Protein AF-A0A7I7Q934-F1 (afdb_monomer_lite)

Radius of gyration: 33.11 Å; chains: 1; bounding box: 68×32×101 Å

pLDDT: mean 74.87, std 16.44, range [38.12, 96.44]

Sequence (285 aa):
MPCGIVAATLVAGDKTTSLVAIFVCLFCAFYFMTITHSLMTFWITTMLALLYGLMGQFSFGVFLLRIEETAIGAVIGVTVAILVLPTNTRTAIRRDTLAFLKALGALIEISTATMFGKDETVSPTEQARELDRDLQQFRITAKPLLAGVAGLAGRRSIRRGLRIFTACDRYGRSLARSSERYHDHFGSPQLADAFTAAAKQTRTNIDALAALVDGATGVSVNSKTDALDAAEALARHQDGDHGPHPDTRRFLTAVHALRQIERAIIDAATNLGAQDSPQVSRSTS

InterPro domains:
  IPR049453 Integral membrane bound transporter domain [PF13515] (3-80)

Organism: NCBI:txid470076

Structure (mmCIF, N/CA/C/O backbone):
data_AF-A0A7I7Q934-F1
#
_entry.id   AF-A0A7I7Q934-F1
#
loop_
_atom_site.group_PDB
_atom_site.id
_atom_site.type_symbol
_atom_site.label_atom_id
_atom_site.label_alt_id
_atom_site.label_comp_id
_atom_site.label_asym_id
_atom_site.label_entity_id
_atom_site.label_seq_id
_atom_site.pdbx_PDB_ins_code
_atom_site.Cartn_x
_atom_site.Cartn_y
_atom_site.Cartn_z
_atom_site.occupancy
_atom_site.B_iso_or_equiv
_atom_site.auth_seq_id
_atom_site.auth_comp_id
_atom_site.auth_asym_id
_atom_site.auth_atom_id
_atom_site.pdbx_PDB_model_num
ATOM 1 N N . MET A 1 1 ? -16.471 -2.592 38.426 1.00 49.25 1 MET A N 1
ATOM 2 C CA . MET A 1 1 ? -16.917 -2.793 39.819 1.00 49.25 1 MET A CA 1
ATOM 3 C C . MET A 1 1 ? -18.309 -3.466 39.868 1.00 49.25 1 MET A C 1
ATOM 5 O O . MET A 1 1 ? -19.255 -2.786 40.232 1.00 49.25 1 MET A O 1
ATOM 9 N N . PRO A 1 2 ? -18.487 -4.755 39.485 1.00 50.06 2 PRO A N 1
ATOM 10 C CA . PRO A 1 2 ? -19.778 -5.454 39.656 1.00 50.06 2 PRO A CA 1
ATOM 11 C C . PRO A 1 2 ? -19.729 -6.645 40.638 1.00 50.06 2 PRO A C 1
ATOM 13 O O . PRO A 1 2 ? -20.771 -7.128 41.068 1.00 50.06 2 PRO A O 1
ATOM 16 N N . CYS A 1 3 ? -18.542 -7.120 41.037 1.00 49.22 3 CYS A N 1
ATOM 17 C CA . CYS A 1 3 ? -18.413 -8.380 41.780 1.00 49.22 3 CYS A CA 1
ATOM 18 C C . CYS A 1 3 ? -18.954 -8.309 43.221 1.00 49.22 3 CYS A C 1
ATOM 20 O O . CYS A 1 3 ? -19.509 -9.286 43.710 1.00 49.22 3 CYS A O 1
ATOM 22 N N . GLY A 1 4 ? -18.857 -7.151 43.886 1.00 47.78 4 GLY A N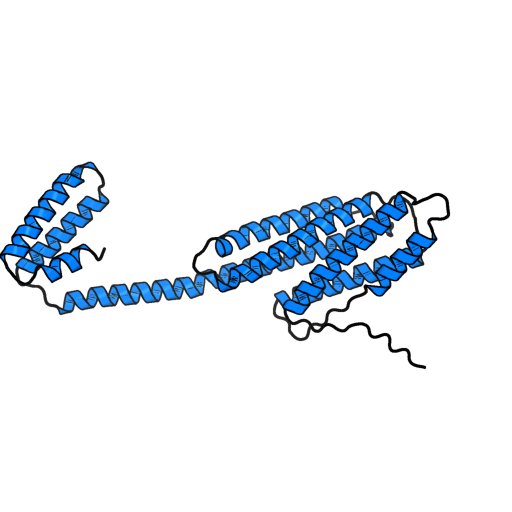 1
ATOM 23 C CA . GLY A 1 4 ? -19.353 -6.981 45.262 1.00 47.78 4 GLY A CA 1
ATOM 24 C C . GLY A 1 4 ? -20.882 -7.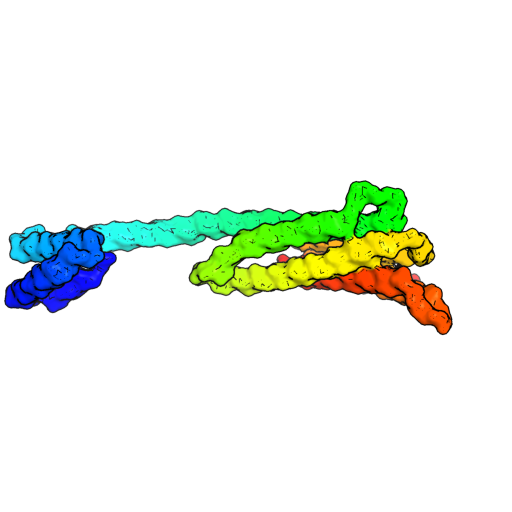007 45.383 1.00 47.78 4 GLY A C 1
ATOM 25 O O . GLY A 1 4 ? -21.418 -7.371 46.422 1.00 47.78 4 GLY A O 1
ATOM 26 N N . ILE A 1 5 ? -21.592 -6.677 44.303 1.00 49.94 5 ILE A N 1
ATOM 27 C CA . ILE A 1 5 ? -23.057 -6.571 44.277 1.00 49.94 5 ILE A CA 1
ATOM 28 C C . ILE A 1 5 ? -23.712 -7.939 44.025 1.00 49.94 5 ILE A C 1
ATOM 30 O O . ILE A 1 5 ? -24.753 -8.246 44.605 1.00 49.94 5 ILE A O 1
ATOM 34 N N . VAL A 1 6 ? -23.073 -8.802 43.228 1.00 54.22 6 VAL A N 1
ATOM 35 C CA . VAL A 1 6 ? -23.509 -10.199 43.039 1.00 54.22 6 VAL A CA 1
ATOM 36 C C . VAL A 1 6 ? -23.337 -10.999 44.335 1.00 54.22 6 VAL A C 1
ATOM 38 O O . VAL A 1 6 ? -24.217 -11.765 44.715 1.00 54.22 6 VAL A O 1
ATOM 41 N N . ALA A 1 7 ? -22.249 -10.754 45.073 1.00 50.56 7 ALA A N 1
ATOM 42 C CA . ALA A 1 7 ? -22.047 -11.353 46.391 1.00 50.56 7 ALA A CA 1
ATOM 43 C C . ALA A 1 7 ? -23.098 -10.882 47.416 1.00 50.56 7 ALA A C 1
ATOM 45 O O . ALA A 1 7 ? -23.588 -11.687 48.200 1.00 50.56 7 ALA A O 1
ATOM 46 N N . ALA A 1 8 ? -23.494 -9.604 47.382 1.00 45.31 8 ALA A N 1
ATOM 47 C CA . ALA A 1 8 ? -24.505 -9.054 48.286 1.00 45.31 8 ALA A CA 1
ATOM 48 C C . ALA A 1 8 ? -25.930 -9.561 47.990 1.00 45.31 8 ALA A C 1
ATOM 50 O O . ALA A 1 8 ? -26.712 -9.779 48.910 1.00 45.31 8 ALA A O 1
ATOM 51 N N . THR A 1 9 ? -26.267 -9.784 46.716 1.00 52.00 9 THR A N 1
ATOM 52 C CA . THR A 1 9 ? -27.607 -10.237 46.294 1.00 52.00 9 THR A CA 1
ATOM 53 C C . THR A 1 9 ? -27.854 -11.722 46.565 1.00 52.00 9 THR A C 1
ATOM 55 O O . THR A 1 9 ? -28.973 -12.086 46.911 1.00 52.00 9 THR A O 1
ATOM 58 N N . LEU A 1 10 ? -26.816 -12.566 46.521 1.00 49.66 10 LEU A N 1
ATOM 59 C CA . LEU A 1 10 ? -26.886 -13.972 46.958 1.00 49.66 10 LEU A CA 1
ATOM 60 C C . LEU A 1 10 ? -27.051 -14.133 48.481 1.00 49.66 10 LEU A C 1
ATOM 62 O O . LEU A 1 10 ? -27.458 -15.189 48.953 1.00 49.66 10 LEU A O 1
ATOM 66 N N . VAL A 1 11 ? -26.739 -13.085 49.245 1.00 49.56 11 VAL A N 1
ATOM 67 C CA . VAL A 1 11 ? -26.671 -13.075 50.716 1.00 49.56 11 VAL A CA 1
ATOM 68 C C . VAL A 1 11 ? -27.881 -12.372 51.359 1.00 49.56 11 VAL A C 1
ATOM 70 O O . VAL A 1 11 ? -28.114 -12.491 52.561 1.00 49.56 11 VAL A O 1
ATOM 73 N N . ALA A 1 12 ? -28.703 -11.682 50.564 1.00 48.03 12 ALA A N 1
ATOM 74 C CA . ALA A 1 12 ? -29.812 -10.835 51.014 1.00 48.03 12 ALA A CA 1
ATOM 75 C C . ALA A 1 12 ? -31.090 -11.592 51.448 1.00 48.03 12 ALA A C 1
ATOM 77 O O . ALA A 1 12 ? -32.162 -10.994 51.515 1.00 48.03 12 ALA A O 1
ATOM 78 N N . GLY A 1 13 ? -30.994 -12.896 51.728 1.00 46.31 13 GLY A N 1
ATOM 79 C CA . GLY A 1 13 ? -32.114 -13.718 52.202 1.00 46.31 13 GLY A CA 1
ATOM 80 C C . GLY A 1 13 ? -32.183 -13.886 53.723 1.00 46.31 13 GLY A C 1
ATOM 81 O O . GLY A 1 13 ? -33.268 -14.099 54.253 1.00 46.31 13 GLY A O 1
ATOM 82 N N . ASP A 1 14 ? -31.057 -13.761 54.437 1.00 49.16 14 ASP A N 1
ATOM 83 C CA . ASP A 1 14 ? -31.001 -14.004 55.882 1.00 49.16 14 ASP A CA 1
ATOM 84 C C . ASP A 1 14 ? -30.104 -12.973 56.596 1.00 49.16 14 ASP A C 1
ATOM 86 O O . ASP A 1 14 ? -28.987 -12.653 56.170 1.00 49.16 14 ASP A O 1
ATOM 90 N N . LYS A 1 15 ? -30.615 -12.406 57.695 1.00 51.66 15 LYS A N 1
ATOM 91 C CA . LYS A 1 15 ? -30.006 -11.300 58.467 1.00 51.66 15 LYS A CA 1
ATOM 92 C C . LYS A 1 15 ? -28.605 -11.658 58.974 1.00 51.66 15 LYS A C 1
ATOM 94 O O . LYS A 1 15 ? -27.737 -10.795 59.095 1.00 51.66 15 LYS A O 1
ATOM 99 N N . THR A 1 16 ? -28.392 -12.941 59.243 1.00 51.78 16 THR A N 1
ATOM 100 C CA . THR A 1 16 ? -27.124 -13.543 59.671 1.00 51.78 16 THR A CA 1
ATOM 101 C C . THR A 1 16 ? -26.059 -13.486 58.576 1.00 51.78 16 THR A C 1
ATOM 103 O O . THR A 1 16 ? -24.903 -13.170 58.854 1.00 51.78 16 THR A O 1
ATOM 106 N N . THR A 1 17 ? -26.434 -13.706 57.316 1.00 52.47 17 THR A N 1
ATOM 107 C CA . THR A 1 17 ? -25.489 -13.783 56.196 1.00 52.47 17 THR A CA 1
ATOM 108 C C . THR A 1 17 ? -24.934 -12.403 55.825 1.00 52.47 17 THR A C 1
ATOM 110 O O . THR A 1 17 ? -23.739 -12.264 55.560 1.00 52.47 17 THR A O 1
ATOM 113 N N . SER A 1 18 ? -25.756 -11.350 55.908 1.00 50.34 18 SER A N 1
ATOM 114 C CA . SER A 1 18 ? -25.294 -9.962 55.721 1.00 50.34 18 SER A CA 1
ATOM 115 C C . SER A 1 18 ? -24.319 -9.517 56.817 1.00 50.34 18 SER A C 1
ATOM 117 O O . SER A 1 18 ? -23.350 -8.811 56.543 1.00 50.34 18 SER A O 1
ATOM 119 N N . LEU A 1 19 ? -24.534 -9.969 58.055 1.00 53.97 19 LEU A N 1
ATOM 120 C CA . LEU A 1 19 ? -23.686 -9.634 59.200 1.00 53.97 19 LEU A CA 1
ATOM 121 C C . LEU A 1 19 ? -22.299 -10.295 59.095 1.00 53.97 19 LEU A C 1
ATOM 123 O O . LEU A 1 19 ? -21.281 -9.651 59.350 1.00 53.97 19 LEU A O 1
ATOM 127 N N . VAL A 1 20 ? -22.248 -11.543 58.620 1.00 57.12 20 VAL A N 1
ATOM 128 C CA . VAL A 1 20 ? -20.993 -12.252 58.310 1.00 57.12 20 VAL A CA 1
ATOM 129 C C . VAL A 1 20 ? -20.248 -11.582 57.150 1.00 57.12 20 VAL A C 1
ATOM 131 O O . VAL A 1 20 ? -19.040 -11.364 57.244 1.00 57.12 20 VAL A O 1
ATOM 134 N N . ALA A 1 21 ? -20.950 -11.180 56.085 1.00 54.22 21 ALA A N 1
ATOM 135 C CA . ALA A 1 21 ? -20.338 -10.492 54.947 1.00 54.22 21 ALA A CA 1
ATOM 136 C C . ALA A 1 21 ? -19.721 -9.136 55.334 1.00 54.22 21 ALA A C 1
ATOM 138 O O . ALA A 1 21 ? -18.652 -8.784 54.835 1.00 54.22 21 ALA A O 1
ATOM 139 N N . ILE A 1 22 ? -20.339 -8.398 56.263 1.00 55.59 22 ILE A N 1
ATOM 140 C CA . ILE A 1 22 ? -19.778 -7.153 56.813 1.00 55.59 22 ILE A CA 1
ATOM 141 C C . ILE A 1 22 ? -18.475 -7.418 57.572 1.00 55.59 22 ILE A C 1
ATOM 143 O O . ILE A 1 22 ? -17.504 -6.691 57.370 1.00 55.59 22 ILE A O 1
ATOM 147 N N . PHE A 1 23 ? -18.421 -8.466 58.396 1.00 57.53 23 PHE A N 1
ATOM 148 C CA . PHE A 1 23 ? -17.197 -8.847 59.107 1.00 57.53 23 PHE A CA 1
ATOM 149 C C . PHE A 1 23 ? -16.065 -9.238 58.148 1.00 57.53 23 PHE A C 1
ATOM 151 O O . PHE A 1 23 ? -14.924 -8.825 58.349 1.00 57.53 23 PHE A O 1
ATOM 158 N N . VAL A 1 24 ? -16.378 -9.962 57.070 1.00 57.41 24 VAL A N 1
ATOM 159 C CA . VAL A 1 24 ? -15.404 -10.318 56.024 1.00 57.41 24 VAL A CA 1
ATOM 160 C C . VAL A 1 24 ? -14.940 -9.077 55.249 1.00 57.41 24 VAL A C 1
ATOM 162 O O . VAL A 1 24 ? -13.743 -8.909 55.035 1.00 57.41 24 VAL A O 1
ATOM 165 N N . CYS A 1 25 ? -15.853 -8.164 54.893 1.00 51.81 25 CYS A N 1
ATOM 166 C CA . CYS A 1 25 ? -15.532 -6.864 54.287 1.00 51.81 25 CYS A CA 1
ATOM 167 C C . CYS A 1 25 ? -14.584 -6.041 55.165 1.00 51.81 25 CYS A C 1
ATOM 169 O O . CYS A 1 25 ? -13.593 -5.512 54.666 1.00 51.81 25 CYS A O 1
ATOM 171 N N . LEU A 1 26 ? -14.879 -5.934 56.465 1.00 61.34 26 LEU A N 1
ATOM 172 C CA . LEU A 1 26 ? -14.040 -5.223 57.430 1.00 61.34 26 LEU A CA 1
ATOM 173 C C . LEU A 1 26 ? -12.658 -5.873 57.526 1.00 61.34 26 LEU A C 1
ATOM 175 O O . LEU A 1 26 ? -11.651 -5.174 57.456 1.00 61.34 26 LEU A O 1
ATOM 179 N N . PHE A 1 27 ? -12.599 -7.203 57.597 1.00 57.03 27 PHE A N 1
ATOM 180 C CA . PHE A 1 27 ? -11.341 -7.943 57.619 1.00 57.03 27 PHE A CA 1
ATOM 181 C C . PHE A 1 27 ? -10.506 -7.695 56.353 1.00 57.03 27 PHE A C 1
ATOM 183 O O . PHE A 1 27 ? -9.322 -7.383 56.451 1.00 57.03 27 PHE A O 1
ATOM 190 N N . CYS A 1 28 ? -11.116 -7.738 55.165 1.00 50.88 28 CYS A N 1
ATOM 191 C CA . CYS A 1 28 ? -10.437 -7.428 53.906 1.00 50.88 28 CYS A CA 1
ATOM 192 C C . CYS A 1 28 ? -10.002 -5.955 53.815 1.00 50.88 28 CYS A C 1
ATOM 194 O O . CYS A 1 28 ? -8.891 -5.682 53.365 1.00 50.88 28 CYS A O 1
ATOM 196 N N . ALA A 1 29 ? -10.827 -5.005 54.263 1.00 50.88 29 ALA A N 1
ATOM 197 C CA . ALA A 1 29 ? -10.491 -3.581 54.264 1.00 50.88 29 ALA A CA 1
ATOM 198 C C . ALA A 1 29 ? -9.287 -3.274 55.172 1.00 50.88 29 ALA A C 1
ATOM 200 O O . ALA A 1 29 ? -8.390 -2.535 54.766 1.00 50.88 29 ALA A O 1
ATOM 201 N N . PHE A 1 30 ? -9.231 -3.888 56.360 1.00 54.69 30 PHE A N 1
ATOM 202 C CA . PHE A 1 30 ? -8.092 -3.771 57.275 1.00 54.69 30 PHE A CA 1
ATOM 203 C C . PHE A 1 30 ? -6.853 -4.535 56.780 1.00 54.69 30 PHE A C 1
ATOM 205 O O . PHE A 1 30 ? -5.738 -4.050 56.951 1.00 54.69 30 PHE A O 1
ATOM 212 N N . TYR A 1 31 ? -7.024 -5.676 56.105 1.00 55.94 31 TYR A N 1
ATOM 213 C CA . TYR A 1 31 ? -5.919 -6.450 55.522 1.00 55.94 31 TYR A CA 1
ATOM 214 C C . TYR A 1 31 ? -5.243 -5.733 54.338 1.00 55.94 31 TYR A C 1
ATOM 216 O O . TYR A 1 31 ? -4.023 -5.769 54.204 1.00 55.94 31 TYR A O 1
ATOM 224 N N . PHE A 1 32 ? -6.014 -5.035 53.494 1.00 49.81 32 PHE A N 1
ATOM 225 C CA . PHE A 1 32 ? -5.499 -4.303 52.326 1.00 49.81 32 PHE A CA 1
ATOM 226 C C . PHE A 1 32 ? -5.101 -2.842 52.610 1.00 49.81 32 PHE A C 1
ATOM 228 O O . PHE A 1 32 ? -4.668 -2.140 51.689 1.00 49.81 32 PHE A O 1
ATOM 235 N N . MET A 1 33 ? -5.194 -2.392 53.867 1.00 47.91 33 MET A N 1
ATOM 236 C CA . MET A 1 33 ? -4.892 -1.022 54.314 1.00 47.91 33 MET A CA 1
ATOM 237 C C . MET A 1 33 ? -3.456 -0.564 53.986 1.00 47.91 33 MET A C 1
ATOM 239 O O . MET A 1 33 ? -3.190 0.632 53.920 1.00 47.91 33 MET A O 1
ATOM 243 N N . THR A 1 34 ? -2.538 -1.494 53.721 1.00 45.81 34 THR A N 1
ATOM 244 C CA . THR A 1 34 ? -1.118 -1.226 53.445 1.00 45.81 34 THR A CA 1
ATOM 245 C C . THR A 1 34 ? -0.706 -1.329 51.971 1.00 45.81 34 THR A C 1
ATOM 247 O O . THR A 1 34 ? 0.417 -0.949 51.653 1.00 45.81 34 THR A O 1
ATOM 250 N N . ILE A 1 35 ? -1.564 -1.809 51.054 1.00 52.38 35 ILE A N 1
ATOM 251 C CA . ILE A 1 35 ? -1.120 -2.195 49.694 1.00 52.38 35 ILE A CA 1
ATOM 252 C C . ILE A 1 35 ? -1.577 -1.225 48.590 1.00 52.38 35 ILE A C 1
ATOM 254 O O . ILE A 1 35 ? -0.802 -0.956 47.671 1.00 52.38 35 ILE A O 1
ATOM 258 N N . THR A 1 36 ? -2.804 -0.675 48.609 1.00 56.28 36 THR A N 1
ATOM 259 C CA . THR A 1 36 ? -3.262 0.228 47.523 1.00 56.28 36 THR A CA 1
ATOM 260 C C . THR A 1 36 ? -4.474 1.095 47.899 1.00 56.28 36 THR A C 1
ATOM 262 O O . THR A 1 36 ? -5.563 0.587 48.165 1.00 56.28 36 THR A O 1
ATOM 265 N N . HIS A 1 37 ? -4.331 2.421 47.792 1.00 54.97 37 HIS A N 1
ATOM 266 C CA . HIS A 1 37 ? -5.373 3.415 48.106 1.00 54.97 37 HIS A CA 1
ATOM 267 C C . HIS A 1 37 ? -6.684 3.221 47.311 1.00 54.97 37 HIS A C 1
ATOM 269 O O . HIS A 1 37 ? -7.761 3.394 47.867 1.00 54.97 37 HIS A O 1
ATOM 275 N N . SER A 1 38 ? -6.627 2.801 46.037 1.00 53.50 38 SER A N 1
ATOM 276 C CA . SER A 1 38 ? -7.834 2.542 45.217 1.00 53.50 38 SER A CA 1
ATOM 277 C C . SER A 1 38 ? -8.690 1.375 45.726 1.00 53.50 38 SER A C 1
ATOM 279 O O . SER A 1 38 ? -9.911 1.387 45.571 1.00 53.50 38 SER A O 1
ATOM 281 N N . LEU A 1 39 ? -8.069 0.362 46.338 1.00 57.06 39 LEU A N 1
ATOM 282 C CA . LEU A 1 39 ? -8.790 -0.804 46.848 1.00 57.06 39 LEU A CA 1
ATOM 283 C C . LEU A 1 39 ? -9.460 -0.486 48.193 1.00 57.06 39 LEU A C 1
ATOM 285 O O . LEU A 1 39 ? -10.579 -0.927 48.445 1.00 57.06 39 LEU A O 1
ATOM 289 N N . MET A 1 40 ? -8.822 0.361 49.006 1.00 53.81 40 MET A N 1
ATOM 290 C CA . MET A 1 40 ? -9.392 0.910 50.239 1.00 53.81 40 MET A CA 1
ATOM 291 C C . MET A 1 40 ? -10.684 1.692 49.963 1.00 53.81 40 MET A C 1
ATOM 293 O O . MET A 1 40 ? -11.711 1.419 50.587 1.00 53.81 40 MET A O 1
ATOM 297 N N . THR A 1 41 ? -10.677 2.609 48.984 1.00 63.78 41 THR A N 1
ATOM 298 C CA . THR A 1 41 ? -11.877 3.386 48.627 1.00 63.78 41 THR A CA 1
ATOM 299 C C . THR A 1 41 ? -13.001 2.482 48.127 1.00 63.78 41 THR A C 1
ATOM 301 O O . THR A 1 41 ? -14.163 2.701 48.469 1.00 63.78 41 THR A O 1
ATOM 304 N N . PHE A 1 42 ? -12.679 1.428 47.371 1.00 63.50 42 PHE A N 1
ATOM 305 C CA . PHE A 1 42 ? -13.665 0.450 46.910 1.00 63.50 42 PHE A CA 1
ATOM 306 C C . PHE A 1 42 ? -14.342 -0.305 48.066 1.00 63.50 42 PHE A C 1
ATOM 308 O O . PHE A 1 42 ? -15.575 -0.392 48.096 1.00 63.50 42 PHE A O 1
ATOM 315 N N . TRP A 1 43 ? -13.569 -0.807 49.035 1.00 58.31 43 TRP A N 1
ATOM 316 C CA . TRP A 1 43 ? -14.115 -1.521 50.196 1.00 58.31 43 TRP A CA 1
ATOM 317 C C . TRP A 1 43 ? -14.938 -0.610 51.108 1.00 58.31 43 TRP A C 1
ATOM 319 O O . TRP A 1 43 ? -16.020 -1.012 51.527 1.00 58.31 43 TRP A O 1
ATOM 329 N N . ILE A 1 44 ? -14.501 0.633 51.340 1.00 64.12 44 ILE A N 1
ATOM 330 C CA . ILE A 1 44 ? -15.270 1.621 52.116 1.00 64.12 44 ILE A CA 1
ATOM 331 C C . ILE A 1 44 ? -16.599 1.942 51.423 1.00 64.12 44 ILE A C 1
ATOM 333 O O . ILE A 1 44 ? -17.645 1.938 52.066 1.00 64.12 44 ILE A O 1
ATOM 337 N N . THR A 1 45 ? -16.589 2.158 50.105 1.00 65.31 45 THR A N 1
ATOM 338 C CA . THR A 1 45 ? -17.815 2.463 49.343 1.00 65.31 45 THR A CA 1
ATOM 339 C C . THR A 1 45 ? -18.782 1.275 49.330 1.00 65.31 45 THR A C 1
ATOM 341 O O . THR A 1 45 ? -19.993 1.454 49.447 1.00 65.31 45 THR A O 1
ATOM 344 N N . THR A 1 46 ? -18.254 0.051 49.244 1.00 60.34 46 THR A N 1
ATOM 345 C CA . THR A 1 46 ? -19.042 -1.192 49.301 1.00 60.34 46 THR A CA 1
ATOM 346 C C . THR A 1 46 ? -19.625 -1.425 50.696 1.00 60.34 46 THR A C 1
ATOM 348 O O . THR A 1 46 ? -20.803 -1.748 50.821 1.00 60.34 46 THR A O 1
ATOM 351 N N . MET A 1 47 ? -18.839 -1.199 51.753 1.00 62.59 47 MET A N 1
ATOM 352 C CA . MET A 1 47 ? -19.306 -1.233 53.140 1.00 62.59 47 MET A CA 1
ATOM 353 C C . MET A 1 47 ? -20.421 -0.211 53.367 1.00 62.59 47 MET A C 1
ATOM 355 O O . MET A 1 47 ? -21.446 -0.556 53.947 1.00 62.59 47 MET A O 1
ATOM 359 N N . LEU A 1 48 ? -20.252 1.017 52.865 1.00 62.22 48 LEU A N 1
ATOM 360 C CA . LEU A 1 48 ? -21.260 2.069 52.962 1.00 62.22 48 LEU A CA 1
ATOM 361 C C . LEU A 1 48 ? -22.551 1.667 52.234 1.00 62.22 48 LEU A C 1
ATOM 363 O O . LEU A 1 48 ? -23.632 1.841 52.783 1.00 62.22 48 LEU A O 1
ATOM 367 N N . ALA A 1 49 ? -22.447 1.057 51.049 1.00 61.47 49 ALA A N 1
ATOM 368 C CA . ALA A 1 49 ? -23.597 0.531 50.314 1.00 61.47 49 ALA A CA 1
ATOM 369 C C . ALA A 1 49 ? -24.328 -0.598 51.072 1.00 61.47 49 ALA A C 1
ATOM 371 O O . ALA A 1 49 ? -25.557 -0.605 51.112 1.00 61.47 49 ALA A O 1
ATOM 372 N N . LEU A 1 50 ? -23.597 -1.519 51.714 1.00 57.22 50 LEU A N 1
ATOM 373 C CA . LEU A 1 50 ? -24.173 -2.606 52.523 1.00 57.22 50 LEU A CA 1
ATOM 374 C C . LEU A 1 50 ? -24.870 -2.085 53.790 1.00 57.22 50 LEU A C 1
ATOM 376 O O . LEU A 1 50 ? -25.978 -2.518 54.103 1.00 57.22 50 LEU A O 1
ATOM 380 N N . LEU A 1 51 ? -24.253 -1.127 54.489 1.00 61.91 51 LEU A N 1
ATOM 381 C CA . LEU A 1 51 ? -24.816 -0.463 55.675 1.00 61.91 51 LEU A CA 1
ATOM 382 C C . LEU A 1 51 ? -26.152 0.209 55.358 1.00 61.91 51 LEU A C 1
ATOM 384 O O . LEU A 1 51 ? -27.122 0.109 56.106 1.00 61.91 51 LEU A O 1
ATOM 388 N N . TYR A 1 52 ? -26.191 0.876 54.213 1.00 57.59 52 TYR A N 1
ATOM 389 C CA . TYR A 1 52 ? -27.326 1.667 53.772 1.00 57.59 52 TYR A CA 1
ATOM 390 C C . TYR A 1 52 ? -28.438 0.744 53.217 1.00 57.59 52 TYR A C 1
ATOM 392 O O . TYR A 1 52 ? -29.617 1.018 53.430 1.00 57.59 52 TYR A O 1
ATOM 400 N N . GLY A 1 53 ? -28.083 -0.419 52.646 1.00 58.12 53 GLY A N 1
ATOM 401 C CA . GLY A 1 53 ? -29.005 -1.528 52.349 1.00 58.12 53 GLY A CA 1
ATOM 402 C C . GLY A 1 53 ? -29.650 -2.161 53.592 1.00 58.12 53 GLY A C 1
ATOM 403 O O . GLY A 1 53 ? -30.854 -2.407 53.605 1.00 58.12 53 GLY A O 1
ATOM 404 N N . LEU A 1 54 ? -28.883 -2.357 54.669 1.00 54.50 54 LEU A N 1
ATOM 405 C CA . LEU A 1 54 ? -29.376 -2.882 55.955 1.00 54.50 54 LEU A CA 1
ATOM 406 C C . LEU A 1 54 ? -30.299 -1.915 56.707 1.00 54.50 54 LEU A C 1
ATOM 408 O O . LEU A 1 54 ? -31.138 -2.360 57.488 1.00 54.50 54 LEU A O 1
ATOM 412 N N . MET A 1 55 ? -30.176 -0.609 56.454 1.00 58.72 55 MET A N 1
ATOM 413 C CA . MET A 1 55 ? -31.022 0.433 57.047 1.00 58.72 55 MET A CA 1
ATOM 414 C C . MET A 1 55 ? -32.468 0.430 56.505 1.00 58.72 55 MET A C 1
ATOM 416 O O . MET A 1 55 ? -33.293 1.222 56.952 1.00 58.72 55 MET A O 1
ATOM 420 N N . GLY A 1 56 ? -32.793 -0.458 55.554 1.00 50.94 56 GLY A N 1
ATOM 421 C CA . GLY A 1 56 ? -34.160 -0.676 55.064 1.00 50.94 56 GLY A CA 1
ATOM 422 C C . GLY A 1 56 ? -34.699 0.412 54.128 1.00 50.94 56 GLY A C 1
ATOM 423 O O . GLY A 1 56 ? -35.889 0.420 53.836 1.00 50.94 56 GLY A O 1
ATOM 424 N N . GLN A 1 57 ? -33.844 1.319 53.646 1.00 53.12 57 GLN A N 1
ATOM 425 C CA . GLN A 1 57 ? -34.220 2.484 52.829 1.00 53.12 57 GLN A CA 1
ATOM 426 C C . GLN A 1 57 ? -33.751 2.393 51.362 1.00 53.12 57 GLN A C 1
ATOM 428 O O . GLN A 1 57 ? -33.463 3.418 50.749 1.00 53.12 57 GLN A O 1
ATOM 433 N N . PHE A 1 58 ? -33.681 1.198 50.754 1.00 48.88 58 PHE A N 1
ATOM 434 C CA . PHE A 1 58 ? -33.368 1.090 49.318 1.00 48.88 58 PHE A CA 1
ATOM 435 C C . PHE A 1 58 ? -34.445 0.425 48.477 1.00 48.88 58 PHE A C 1
ATOM 437 O O . PHE A 1 58 ? -34.564 -0.792 48.371 1.00 48.88 58 PHE A O 1
ATOM 444 N N . SER A 1 59 ? -35.169 1.314 47.802 1.00 52.75 59 SER A N 1
ATOM 445 C CA . SER A 1 59 ? -35.962 1.078 46.608 1.00 52.75 59 SER A CA 1
ATOM 446 C C . SER A 1 59 ? -35.127 0.393 45.518 1.00 52.75 59 SER A C 1
ATOM 448 O O . SER A 1 59 ? -34.144 0.951 45.023 1.00 52.75 59 SER A O 1
ATOM 450 N N . PHE A 1 60 ? -35.575 -0.793 45.096 1.00 50.03 60 PHE A N 1
ATOM 451 C CA . PHE A 1 60 ? -35.132 -1.505 43.887 1.00 50.03 60 PHE A CA 1
ATOM 452 C C . PHE A 1 60 ? -35.017 -0.586 42.647 1.00 50.03 60 PHE A C 1
ATOM 454 O O . PHE A 1 60 ? -34.208 -0.847 41.757 1.00 50.03 60 PHE A O 1
ATOM 461 N N . GLY A 1 61 ? -35.774 0.521 42.603 1.00 53.53 61 GLY A N 1
ATOM 462 C CA . GLY A 1 61 ? -35.766 1.487 41.502 1.00 53.53 61 GLY A CA 1
ATOM 463 C C . GLY A 1 61 ? -34.448 2.249 41.327 1.00 53.53 61 GLY A C 1
ATOM 464 O O . GLY A 1 61 ? -34.044 2.498 40.198 1.00 53.53 61 GLY A O 1
ATOM 465 N N . VAL A 1 62 ? -33.720 2.560 42.406 1.00 50.72 62 VAL A N 1
ATOM 466 C CA . VAL A 1 62 ? -32.438 3.300 42.311 1.00 50.72 62 VAL A CA 1
ATOM 467 C C . VAL A 1 62 ? -31.298 2.387 41.827 1.00 50.72 62 VAL A C 1
ATOM 469 O O . VAL A 1 62 ? -30.303 2.846 41.265 1.00 50.72 62 VAL A O 1
ATOM 472 N N . PHE A 1 63 ? -31.460 1.075 42.020 1.00 51.88 63 PHE A N 1
ATOM 473 C CA . PHE A 1 63 ? -30.508 0.037 41.628 1.00 51.88 63 PHE A CA 1
ATOM 474 C C . PHE A 1 63 ? -30.588 -0.281 40.130 1.00 51.88 63 PHE A C 1
ATOM 476 O O . PHE A 1 63 ? -29.554 -0.386 39.467 1.00 51.88 63 PHE A O 1
ATOM 483 N N . LEU A 1 64 ? -31.810 -0.373 39.588 1.00 59.75 64 LEU A N 1
ATOM 484 C CA . LEU A 1 64 ? -32.026 -0.527 38.148 1.00 59.75 64 LEU A CA 1
ATOM 485 C C . LEU A 1 64 ? -31.522 0.694 37.373 1.00 59.75 64 LEU A C 1
ATOM 487 O O . LEU A 1 64 ? -30.814 0.525 36.385 1.00 59.75 64 LEU A O 1
ATOM 491 N N . LEU A 1 65 ? -31.801 1.904 37.869 1.00 56.03 65 LEU A N 1
ATOM 492 C CA . LEU A 1 65 ? -31.421 3.159 37.212 1.00 56.03 65 LEU A CA 1
ATOM 493 C C . LEU A 1 65 ? -29.910 3.280 36.981 1.00 56.03 65 LEU A C 1
ATOM 495 O O . LEU A 1 65 ? -29.480 3.692 35.910 1.00 56.03 65 LEU A O 1
ATOM 499 N N . ARG A 1 66 ? -29.083 2.859 37.949 1.00 66.31 66 ARG A N 1
ATOM 500 C CA . ARG A 1 66 ? -27.618 2.877 37.788 1.00 66.31 66 ARG A CA 1
ATOM 501 C C . ARG A 1 66 ? -27.112 1.835 36.796 1.00 66.31 66 ARG A C 1
ATOM 503 O O . ARG A 1 66 ? -26.153 2.103 36.075 1.00 66.31 66 ARG A O 1
ATOM 510 N N . ILE A 1 67 ? -27.710 0.644 36.763 1.00 64.88 67 ILE A N 1
ATOM 511 C CA . ILE A 1 67 ? -27.337 -0.392 35.786 1.00 64.88 67 ILE A CA 1
ATOM 512 C C . ILE A 1 67 ? -27.727 0.065 34.381 1.00 64.88 67 ILE A C 1
ATOM 514 O O . ILE A 1 67 ? -26.929 -0.081 33.458 1.00 64.88 67 ILE A O 1
ATOM 518 N N . GLU A 1 68 ? -28.904 0.667 34.242 1.00 66.62 68 GLU A N 1
ATOM 519 C CA . GLU A 1 68 ? -29.399 1.228 32.989 1.00 66.62 68 GLU A CA 1
ATOM 520 C C . GLU A 1 68 ? -28.507 2.376 32.500 1.00 66.62 68 GLU A C 1
ATOM 522 O O . GLU A 1 68 ? -28.041 2.348 31.365 1.00 66.62 68 GLU A O 1
ATOM 527 N N . GLU A 1 69 ? -28.140 3.312 33.376 1.00 71.94 69 GLU A N 1
ATOM 528 C CA . GLU A 1 69 ? -27.235 4.418 33.051 1.00 71.94 69 GLU A CA 1
ATOM 529 C C . GLU A 1 69 ? -25.839 3.926 32.632 1.00 71.94 69 GLU A C 1
ATOM 531 O O . GLU A 1 69 ? -25.268 4.409 31.653 1.00 71.94 69 GLU A O 1
ATOM 536 N N . THR A 1 70 ? -25.300 2.906 33.310 1.00 70.56 70 THR A N 1
ATOM 537 C CA . THR A 1 70 ? -23.991 2.330 32.953 1.00 70.56 70 THR A CA 1
ATOM 538 C C . THR A 1 70 ? -24.065 1.530 31.654 1.00 70.56 70 THR A C 1
ATOM 540 O O . THR A 1 70 ? -23.127 1.562 30.859 1.00 70.56 70 THR A O 1
ATOM 543 N N . ALA A 1 71 ? -25.172 0.822 31.417 1.00 68.69 71 ALA A N 1
ATOM 544 C CA . ALA A 1 71 ? -25.405 0.093 30.178 1.00 68.69 71 ALA A CA 1
ATOM 545 C C . ALA A 1 71 ? -25.519 1.060 28.995 1.00 68.69 71 ALA A C 1
ATOM 547 O O . ALA A 1 71 ? -24.856 0.854 27.980 1.00 68.69 71 ALA A O 1
ATOM 548 N N . ILE A 1 72 ? -26.267 2.157 29.147 1.00 74.69 72 ILE A N 1
ATOM 549 C CA . ILE A 1 72 ? -26.374 3.218 28.140 1.00 74.69 72 ILE A CA 1
ATOM 550 C C . ILE A 1 72 ? -25.005 3.873 27.919 1.00 74.69 72 ILE A C 1
ATOM 552 O O . ILE A 1 72 ? -24.563 3.985 26.777 1.00 74.69 72 ILE A O 1
ATOM 556 N N . GLY A 1 73 ? -24.280 4.221 28.986 1.00 67.81 73 GLY A N 1
ATOM 557 C CA . GLY A 1 73 ? -22.929 4.780 28.897 1.00 67.81 73 GLY A CA 1
ATOM 558 C C . GLY A 1 73 ? -21.934 3.845 28.200 1.00 67.81 73 GLY A C 1
ATOM 559 O O . GLY A 1 73 ? -21.145 4.290 27.366 1.00 67.81 73 GLY A O 1
ATOM 560 N N . ALA A 1 74 ? -22.004 2.539 28.468 1.00 71.69 74 ALA A N 1
ATOM 561 C CA . ALA A 1 74 ? -21.186 1.532 27.799 1.00 71.69 74 ALA A CA 1
ATOM 562 C C . ALA A 1 74 ? -21.559 1.382 26.318 1.00 71.69 74 ALA A C 1
ATOM 564 O O . ALA A 1 74 ? -20.667 1.344 25.472 1.00 71.69 74 ALA A O 1
ATOM 565 N N . VAL A 1 75 ? -22.852 1.346 25.982 1.00 74.12 75 VAL A N 1
ATOM 566 C CA . VAL A 1 75 ? -23.329 1.264 24.591 1.00 74.12 75 VAL A CA 1
ATOM 567 C C . VAL A 1 75 ? -22.917 2.506 23.808 1.00 74.12 75 VAL A C 1
ATOM 569 O O . VAL A 1 75 ? -22.388 2.375 22.704 1.00 74.12 75 VAL A O 1
ATOM 572 N N . ILE A 1 76 ? -23.083 3.702 24.376 1.00 77.44 76 ILE A N 1
ATOM 573 C CA . ILE A 1 76 ? -22.647 4.958 23.754 1.00 77.44 76 ILE A CA 1
ATOM 574 C C . ILE A 1 76 ? -21.126 4.956 23.588 1.00 77.44 76 ILE A C 1
ATOM 576 O O . ILE A 1 76 ? -20.641 5.221 22.493 1.00 77.44 76 ILE A O 1
ATOM 580 N N . GLY A 1 77 ? -20.365 4.589 24.623 1.00 74.12 77 GLY A N 1
ATOM 581 C CA . GLY A 1 77 ? -18.903 4.518 24.561 1.00 74.12 77 GLY A CA 1
ATOM 582 C C . GLY A 1 77 ? -18.396 3.542 23.496 1.00 74.12 77 GLY A C 1
ATOM 583 O O . GLY A 1 77 ? -17.510 3.887 22.715 1.00 74.12 77 GLY A O 1
ATOM 584 N N . VAL A 1 78 ? -18.997 2.351 23.400 1.00 73.19 78 VAL A N 1
ATOM 585 C CA . VAL A 1 78 ? -18.691 1.360 22.356 1.00 73.19 78 VAL A CA 1
ATOM 586 C C . VAL A 1 78 ? -19.079 1.887 20.976 1.00 73.19 78 VAL A C 1
ATOM 588 O O . VAL A 1 78 ? -18.285 1.781 20.044 1.00 73.19 78 VAL A O 1
ATOM 591 N N . THR A 1 79 ? -20.250 2.509 20.838 1.00 75.94 79 THR A N 1
ATOM 592 C CA . THR A 1 79 ? -20.721 3.082 19.567 1.00 75.94 79 THR A CA 1
ATOM 593 C C . THR A 1 79 ? -19.787 4.190 19.086 1.00 75.94 79 THR A C 1
ATOM 595 O O . THR A 1 79 ? -19.342 4.174 17.941 1.00 75.94 79 THR A O 1
ATOM 598 N N . VAL A 1 80 ? -19.405 5.112 19.972 1.00 77.06 80 VAL A N 1
ATOM 599 C CA . VAL A 1 80 ? -18.454 6.190 19.673 1.00 77.06 80 VAL A CA 1
ATOM 600 C C . VAL A 1 80 ? -17.076 5.622 19.334 1.00 77.06 80 VAL A C 1
ATOM 602 O O . VAL A 1 80 ? -16.483 6.041 18.343 1.00 77.06 80 VAL A O 1
ATOM 605 N N . ALA A 1 81 ? -16.576 4.629 20.074 1.00 72.25 81 ALA A N 1
ATOM 606 C CA . ALA A 1 81 ? -15.302 3.980 19.761 1.00 72.25 81 ALA A CA 1
ATOM 607 C C . ALA A 1 81 ? -15.324 3.295 18.383 1.00 72.25 81 ALA A C 1
ATOM 609 O O . ALA A 1 81 ? -14.358 3.405 17.625 1.00 72.25 81 ALA A O 1
ATOM 610 N N . ILE A 1 82 ? -16.433 2.637 18.028 1.00 68.38 82 ILE A N 1
ATOM 611 C CA . ILE A 1 82 ? -16.625 1.996 16.721 1.00 68.38 82 ILE A CA 1
ATOM 612 C C . ILE A 1 82 ? -16.773 3.028 15.597 1.00 68.38 82 ILE A C 1
ATOM 614 O O . ILE A 1 82 ? -16.373 2.731 14.480 1.00 68.38 82 ILE A O 1
ATOM 618 N N . LEU A 1 83 ? -17.303 4.228 15.840 1.00 67.94 83 LEU A N 1
ATOM 619 C CA . LEU A 1 83 ? -17.483 5.238 14.787 1.00 67.94 83 LEU A CA 1
ATOM 620 C C . LEU A 1 83 ? -16.267 6.165 14.616 1.00 67.94 83 LEU A C 1
ATOM 622 O O . LEU A 1 83 ? -15.883 6.491 13.491 1.00 67.94 83 LEU A O 1
ATOM 626 N N . VAL A 1 84 ? -15.625 6.574 15.711 1.00 70.25 84 VAL A N 1
ATOM 627 C CA . VAL A 1 84 ? -14.557 7.591 15.704 1.00 70.25 84 VAL A CA 1
ATOM 628 C C . VAL A 1 84 ? -13.173 6.992 15.440 1.00 70.25 84 VAL A C 1
ATOM 630 O O . VAL A 1 84 ? -12.355 7.604 14.750 1.00 70.25 84 VAL A O 1
ATOM 633 N N . LEU A 1 85 ? -12.886 5.790 15.952 1.00 64.56 85 LEU A N 1
ATOM 634 C CA . LEU A 1 85 ? -11.581 5.153 15.755 1.00 64.56 85 LEU A CA 1
ATOM 635 C C . LEU A 1 85 ? -11.314 4.765 14.282 1.00 64.56 85 LEU A C 1
ATOM 637 O O . LEU A 1 85 ? -10.252 5.118 13.765 1.00 64.56 85 LEU A O 1
ATOM 641 N N . PRO A 1 86 ? -12.223 4.077 13.556 1.00 63.09 86 PRO A N 1
ATOM 642 C CA . PRO A 1 86 ? -11.898 3.585 12.217 1.00 63.09 86 PRO A CA 1
ATOM 643 C C . PRO A 1 86 ? -11.865 4.668 11.139 1.00 63.09 86 PRO A C 1
ATOM 645 O O . PRO A 1 86 ? -11.196 4.468 10.123 1.00 63.09 86 PRO A O 1
ATOM 648 N N . THR A 1 87 ? -12.553 5.797 11.322 1.00 63.44 87 THR A N 1
ATOM 649 C CA . THR A 1 87 ? -12.575 6.882 10.328 1.00 63.44 87 THR A CA 1
ATOM 650 C C . THR A 1 87 ? -11.196 7.515 10.173 1.00 63.44 87 THR A C 1
ATOM 652 O O . THR A 1 87 ? -10.714 7.656 9.050 1.00 63.44 87 THR A O 1
ATOM 655 N N . ASN A 1 88 ? -10.507 7.779 11.284 1.00 69.00 88 ASN A N 1
ATOM 656 C CA . ASN A 1 88 ? -9.159 8.349 11.263 1.00 69.00 88 ASN A CA 1
ATOM 657 C C . ASN A 1 88 ? -8.092 7.351 10.791 1.00 69.00 88 ASN A C 1
ATOM 659 O O . ASN A 1 88 ? -7.157 7.725 10.087 1.00 69.00 88 ASN A O 1
ATOM 663 N N . THR A 1 89 ? -8.221 6.062 11.125 1.00 73.88 89 THR A N 1
ATOM 664 C CA . THR A 1 89 ? -7.209 5.079 10.707 1.00 73.88 89 THR A CA 1
ATOM 665 C C . THR A 1 89 ? -7.312 4.722 9.222 1.00 73.88 89 THR A C 1
ATOM 667 O O . THR A 1 89 ? -6.289 4.561 8.557 1.00 73.88 89 THR A O 1
ATOM 670 N N . ARG A 1 90 ? -8.529 4.620 8.665 1.00 76.62 90 ARG A N 1
ATOM 671 C CA . ARG A 1 90 ? -8.714 4.322 7.232 1.00 76.62 90 ARG A CA 1
ATOM 672 C C . ARG A 1 90 ? -8.190 5.443 6.337 1.00 76.62 90 ARG A C 1
ATOM 674 O O . ARG A 1 90 ? -7.594 5.152 5.305 1.00 76.62 90 ARG A O 1
ATOM 681 N N . THR A 1 91 ? -8.386 6.703 6.721 1.00 82.56 91 THR A N 1
ATOM 682 C CA . THR A 1 91 ? -7.889 7.856 5.953 1.00 82.56 91 THR A CA 1
ATOM 683 C C . THR A 1 91 ? -6.367 7.964 6.009 1.00 82.56 91 THR A C 1
ATOM 685 O O . THR A 1 91 ? -5.754 8.217 4.975 1.00 82.56 91 THR A O 1
ATOM 688 N N . ALA A 1 92 ? -5.753 7.700 7.168 1.00 85.94 92 ALA A N 1
ATOM 689 C CA . ALA A 1 92 ? -4.297 7.658 7.307 1.00 85.94 92 ALA A CA 1
ATOM 690 C C . ALA A 1 92 ? -3.671 6.550 6.440 1.00 85.94 92 ALA A C 1
ATOM 692 O O . ALA A 1 92 ? -2.780 6.826 5.645 1.00 85.94 92 ALA A O 1
ATOM 693 N N . ILE A 1 93 ? -4.206 5.323 6.493 1.00 86.00 93 ILE A N 1
ATOM 694 C CA . ILE A 1 93 ? -3.735 4.214 5.642 1.00 86.00 93 ILE A CA 1
ATOM 695 C C . ILE A 1 93 ? -3.885 4.528 4.157 1.00 86.00 93 ILE A C 1
ATOM 697 O O . ILE A 1 93 ? -2.992 4.207 3.370 1.00 86.00 93 ILE A O 1
ATOM 701 N N . ARG A 1 94 ? -5.016 5.129 3.767 1.00 88.69 94 ARG A N 1
ATOM 702 C CA . ARG A 1 94 ? -5.251 5.519 2.376 1.00 88.69 94 ARG A CA 1
ATOM 703 C C . ARG A 1 94 ? -4.199 6.525 1.919 1.00 88.69 94 ARG A C 1
ATOM 705 O O . ARG A 1 94 ? -3.583 6.320 0.881 1.00 88.69 94 ARG A O 1
ATOM 712 N N . ARG A 1 95 ? -3.941 7.559 2.721 1.00 91.44 95 ARG A N 1
ATOM 713 C CA . ARG A 1 95 ? -2.923 8.576 2.432 1.00 91.44 95 ARG A CA 1
ATOM 714 C C . ARG A 1 95 ? -1.526 7.970 2.293 1.00 91.44 95 ARG A C 1
ATOM 716 O O . ARG A 1 95 ? -0.867 8.241 1.298 1.00 91.44 95 ARG A O 1
ATOM 723 N N . ASP A 1 96 ? -1.113 7.129 3.238 1.00 92.75 96 ASP A N 1
ATOM 724 C CA . ASP A 1 96 ? 0.213 6.496 3.218 1.00 92.75 96 ASP A CA 1
ATOM 725 C C . ASP A 1 96 ? 0.368 5.544 2.022 1.00 92.75 96 ASP A C 1
ATOM 727 O O . ASP A 1 96 ? 1.429 5.468 1.410 1.00 92.75 96 ASP A O 1
ATOM 731 N N . THR A 1 97 ? -0.713 4.854 1.637 1.00 92.69 97 THR A N 1
ATOM 732 C CA . THR A 1 97 ? -0.745 4.031 0.419 1.00 92.69 97 THR A CA 1
ATOM 733 C C . THR A 1 97 ? -0.533 4.881 -0.830 1.00 92.69 97 THR A C 1
ATOM 735 O O . THR A 1 97 ? 0.298 4.541 -1.667 1.00 92.69 97 THR A O 1
ATOM 738 N N . LEU A 1 98 ? -1.266 5.990 -0.961 1.00 94.50 98 LEU A N 1
ATOM 739 C CA . LEU A 1 98 ? -1.147 6.889 -2.109 1.00 94.50 98 LEU A CA 1
ATOM 740 C C . LEU A 1 98 ? 0.243 7.536 -2.183 1.00 94.50 98 LEU A C 1
ATOM 742 O O . LEU A 1 98 ? 0.795 7.648 -3.275 1.00 94.50 98 LEU A O 1
ATOM 746 N N . ALA A 1 99 ? 0.827 7.907 -1.039 1.00 94.94 99 ALA A N 1
ATOM 747 C CA . ALA A 1 99 ? 2.195 8.418 -0.961 1.00 94.94 99 ALA A CA 1
ATOM 748 C C . ALA A 1 99 ? 3.208 7.385 -1.477 1.00 94.94 99 ALA A C 1
ATOM 750 O O . ALA A 1 99 ? 3.951 7.678 -2.412 1.00 94.94 99 ALA A O 1
ATOM 751 N N . PHE A 1 100 ? 3.138 6.144 -0.980 1.00 95.56 100 PHE A N 1
ATOM 752 C CA . PHE A 1 100 ? 4.007 5.055 -1.430 1.00 95.56 100 PHE A CA 1
ATOM 753 C C . PHE A 1 100 ? 3.877 4.776 -2.937 1.00 95.56 100 PHE A C 1
ATOM 755 O O . PHE A 1 100 ? 4.882 4.624 -3.632 1.00 95.56 100 PHE A O 1
ATOM 762 N N . LEU A 1 101 ? 2.648 4.721 -3.466 1.00 95.56 101 LEU A N 1
ATOM 763 C CA . LEU A 1 101 ? 2.411 4.503 -4.898 1.00 95.56 101 LEU A CA 1
ATOM 764 C C . LEU A 1 101 ? 2.989 5.644 -5.745 1.00 95.56 101 LEU A C 1
ATOM 766 O O . LEU A 1 101 ? 3.634 5.387 -6.762 1.00 95.56 101 LEU A O 1
ATOM 770 N N . LYS A 1 102 ? 2.834 6.892 -5.296 1.00 95.62 102 LYS A N 1
ATOM 771 C CA . LYS A 1 102 ? 3.419 8.061 -5.959 1.00 95.62 102 LYS A CA 1
ATOM 772 C C . LYS A 1 102 ? 4.950 8.006 -5.959 1.00 95.62 102 LYS A C 1
ATOM 774 O O . LYS A 1 102 ? 5.557 8.200 -7.011 1.00 95.62 102 LYS A O 1
ATOM 779 N N . ALA A 1 103 ? 5.568 7.690 -4.820 1.00 95.00 103 ALA A N 1
ATOM 780 C CA . ALA A 1 103 ? 7.019 7.539 -4.709 1.00 95.00 103 ALA A CA 1
ATOM 781 C C . ALA A 1 103 ? 7.551 6.397 -5.592 1.00 95.00 103 ALA A C 1
ATOM 783 O O . ALA A 1 103 ? 8.613 6.525 -6.200 1.00 95.00 103 ALA A O 1
ATOM 784 N N . LEU A 1 104 ? 6.798 5.299 -5.722 1.00 96.44 104 LEU A N 1
ATOM 785 C CA . LEU A 1 104 ? 7.143 4.185 -6.607 1.00 96.44 104 LEU A CA 1
ATOM 786 C C . LEU A 1 104 ? 7.087 4.594 -8.086 1.00 96.44 104 LEU A C 1
ATOM 788 O O . LEU A 1 104 ? 7.991 4.257 -8.849 1.00 96.44 104 LEU A O 1
ATOM 792 N N . GLY A 1 105 ? 6.053 5.337 -8.488 1.00 94.94 105 GLY A N 1
ATOM 793 C CA . GLY A 1 105 ? 5.938 5.880 -9.842 1.00 94.94 105 GLY A CA 1
ATOM 794 C C . GLY A 1 105 ? 7.083 6.838 -10.188 1.00 94.94 105 GLY A C 1
ATOM 795 O O . GLY A 1 105 ? 7.674 6.715 -11.263 1.00 94.94 105 GLY A O 1
ATOM 796 N N . ALA A 1 106 ? 7.442 7.725 -9.254 1.00 94.12 106 ALA A N 1
ATOM 797 C CA . ALA A 1 106 ? 8.584 8.631 -9.385 1.00 94.12 106 ALA A CA 1
ATOM 798 C C . ALA A 1 106 ? 9.915 7.871 -9.483 1.00 94.12 106 ALA A C 1
ATOM 800 O O . ALA A 1 106 ? 10.755 8.197 -10.318 1.00 94.12 106 ALA A O 1
ATOM 801 N N . LEU A 1 107 ? 10.092 6.802 -8.699 1.00 94.88 107 LEU A N 1
ATOM 802 C CA . LEU A 1 107 ? 11.285 5.958 -8.773 1.00 94.88 107 LEU A CA 1
ATOM 803 C C . LEU A 1 107 ? 11.454 5.306 -10.147 1.00 94.88 107 LEU A C 1
ATOM 805 O O . LEU A 1 107 ? 12.566 5.277 -10.670 1.00 94.88 107 LEU A O 1
ATOM 809 N N . ILE A 1 108 ? 10.371 4.789 -10.734 1.00 93.81 108 ILE A N 1
ATOM 810 C CA . ILE A 1 108 ? 10.399 4.193 -12.078 1.00 93.81 108 ILE A CA 1
ATOM 811 C C . ILE A 1 108 ? 10.757 5.252 -13.124 1.00 93.81 108 ILE A C 1
ATOM 813 O O . ILE A 1 108 ? 11.574 4.985 -14.003 1.00 93.81 108 ILE A O 1
ATOM 817 N N . GLU A 1 109 ? 10.175 6.447 -13.023 1.00 92.62 109 GLU A N 1
ATOM 818 C CA . GLU A 1 109 ? 10.470 7.573 -13.913 1.00 92.62 109 GLU A CA 1
ATOM 819 C C . GLU A 1 109 ? 11.940 7.990 -13.845 1.00 92.62 109 GLU A C 1
ATOM 821 O O . GLU A 1 109 ? 12.615 7.984 -14.873 1.00 92.62 109 GLU A O 1
ATOM 826 N N . ILE A 1 110 ? 12.446 8.265 -12.640 1.00 91.50 110 ILE A N 1
ATOM 827 C CA . ILE A 1 110 ? 13.835 8.674 -12.412 1.00 91.50 110 ILE A CA 1
ATOM 828 C C . ILE A 1 110 ? 14.794 7.567 -12.857 1.00 91.50 110 ILE A C 1
ATOM 830 O O . ILE A 1 110 ? 15.724 7.840 -13.602 1.00 91.50 110 ILE A O 1
ATOM 834 N N . SER A 1 111 ? 14.535 6.301 -12.507 1.00 90.88 111 SER A N 1
ATOM 835 C CA . SER A 1 111 ? 15.397 5.181 -12.925 1.00 90.88 111 SER A CA 1
ATOM 836 C C . SER A 1 111 ? 15.438 5.019 -14.448 1.00 90.88 111 SER A C 1
ATOM 838 O O . SER A 1 111 ? 16.494 4.738 -15.007 1.00 90.88 111 SER A O 1
ATOM 840 N N . THR A 1 112 ? 14.305 5.216 -15.132 1.00 89.88 112 THR A N 1
ATOM 841 C CA . THR A 1 112 ? 14.238 5.158 -16.603 1.00 89.88 112 THR A CA 1
ATOM 842 C C . THR A 1 112 ? 14.991 6.333 -17.231 1.00 89.88 112 THR A C 1
ATOM 844 O O . THR A 1 112 ? 15.740 6.139 -18.187 1.00 89.88 112 THR A O 1
ATOM 847 N N . ALA A 1 113 ? 14.838 7.538 -16.672 1.00 88.44 113 ALA A N 1
ATOM 848 C CA . ALA A 1 113 ? 15.547 8.734 -17.115 1.00 88.44 113 ALA A CA 1
ATOM 849 C C . ALA A 1 113 ? 17.063 8.637 -16.883 1.00 88.44 113 ALA A C 1
ATOM 851 O O . ALA A 1 113 ? 17.820 9.046 -17.751 1.00 88.44 113 ALA A O 1
ATOM 852 N N . THR A 1 114 ? 17.519 8.039 -15.780 1.00 87.94 114 THR A N 1
ATOM 853 C CA . THR A 1 114 ? 18.951 7.793 -15.540 1.00 87.94 114 THR A CA 1
ATOM 854 C C . THR A 1 114 ? 19.529 6.756 -16.508 1.00 87.94 114 THR A C 1
ATOM 856 O O . THR A 1 114 ? 20.675 6.882 -16.911 1.00 87.94 114 THR A O 1
ATOM 859 N N . MET A 1 115 ? 18.755 5.743 -16.919 1.00 86.12 115 MET A N 1
ATOM 860 C CA . MET A 1 115 ? 19.242 4.719 -17.859 1.00 86.12 115 MET A CA 1
ATOM 861 C C . MET A 1 115 ? 19.324 5.195 -19.315 1.00 86.12 115 MET A C 1
ATOM 863 O O . MET A 1 115 ? 20.223 4.774 -20.036 1.00 86.12 115 MET A O 1
ATOM 867 N N . PHE A 1 116 ? 18.369 6.013 -19.774 1.00 84.69 116 PHE A N 1
ATOM 868 C CA . PHE A 1 116 ? 18.216 6.345 -21.203 1.00 84.69 116 PHE A CA 1
ATOM 869 C C . PHE A 1 116 ? 18.131 7.848 -21.506 1.00 84.69 116 PHE A C 1
ATOM 871 O O . PHE A 1 116 ? 18.110 8.247 -22.671 1.00 84.69 116 PHE A O 1
ATOM 878 N N . GLY A 1 117 ? 18.032 8.687 -20.478 1.00 71.62 117 GLY A N 1
ATOM 879 C CA . GLY A 1 117 ? 17.980 10.142 -20.581 1.00 71.62 117 GLY A CA 1
ATOM 880 C C . GLY A 1 117 ? 19.355 10.790 -20.413 1.00 71.62 117 GLY A C 1
ATOM 881 O O . GLY A 1 117 ? 20.346 10.137 -20.109 1.00 71.62 117 GLY A O 1
ATOM 882 N N . LYS A 1 118 ? 19.411 12.105 -20.644 1.00 60.56 118 LYS A N 1
ATOM 883 C CA . LYS A 1 118 ? 20.652 12.900 -20.604 1.00 60.56 118 LYS A CA 1
ATOM 884 C C . LYS A 1 118 ? 20.823 13.745 -19.334 1.00 60.56 118 LYS A C 1
ATOM 886 O O . LYS A 1 118 ? 21.832 14.429 -19.230 1.00 60.56 118 LYS A O 1
ATOM 891 N N . ASP A 1 119 ? 19.866 13.715 -18.403 1.00 55.91 119 ASP A N 1
ATOM 892 C CA . ASP A 1 119 ? 19.838 14.604 -17.231 1.00 55.91 119 ASP A CA 1
ATOM 893 C C . ASP A 1 119 ? 19.803 13.816 -15.911 1.00 55.91 119 ASP A C 1
ATOM 895 O O . ASP A 1 119 ? 18.786 13.231 -15.533 1.00 55.91 119 ASP A O 1
ATOM 899 N N . GLU A 1 120 ? 20.920 13.842 -15.183 1.00 59.53 120 GLU A N 1
ATOM 900 C CA . GLU A 1 120 ? 21.047 13.364 -13.803 1.00 59.53 120 GLU A CA 1
ATOM 901 C C . GLU A 1 120 ? 20.785 14.521 -12.828 1.00 59.53 120 GLU A C 1
ATOM 903 O O . GLU A 1 120 ? 21.707 15.111 -12.271 1.00 59.53 120 GLU A O 1
ATOM 908 N N . THR A 1 121 ? 19.520 14.890 -12.618 1.00 64.56 121 THR A N 1
ATOM 909 C CA . THR A 1 121 ? 19.182 15.885 -11.578 1.00 64.56 121 THR A CA 1
ATOM 910 C C . THR A 1 121 ? 18.814 15.246 -10.239 1.00 64.56 121 THR A C 1
ATOM 912 O O . THR A 1 121 ? 18.975 15.882 -9.201 1.00 64.56 121 THR A O 1
ATOM 915 N N . VAL A 1 122 ? 18.357 13.987 -10.236 1.00 77.31 122 VAL A N 1
ATOM 916 C CA . VAL A 1 122 ? 17.937 13.259 -9.026 1.00 77.31 122 VAL A CA 1
ATOM 917 C C . VAL A 1 122 ? 18.482 11.833 -9.058 1.00 77.31 122 VAL A C 1
ATOM 919 O O . VAL A 1 122 ? 18.277 11.110 -10.032 1.00 77.31 122 VAL A O 1
ATOM 922 N N . SER A 1 123 ? 19.154 11.408 -7.983 1.00 87.19 123 SER A N 1
ATOM 923 C CA . SER A 1 123 ? 19.690 10.046 -7.859 1.00 87.19 123 SER A CA 1
ATOM 924 C C . SER A 1 123 ? 18.553 9.025 -7.661 1.00 87.19 123 SER A C 1
ATOM 926 O O . SER A 1 123 ? 17.764 9.152 -6.715 1.00 87.19 123 SER A O 1
ATOM 928 N N . PRO A 1 124 ? 18.478 7.954 -8.478 1.00 86.88 124 PRO A N 1
ATOM 929 C CA . PRO A 1 124 ? 17.545 6.848 -8.264 1.00 86.88 124 PRO A CA 1
ATOM 930 C C . PRO A 1 124 ? 17.635 6.234 -6.859 1.00 86.88 124 PRO A C 1
ATOM 932 O O . PRO A 1 124 ? 16.616 5.854 -6.277 1.00 86.88 124 PRO A O 1
ATOM 935 N N . THR A 1 125 ? 18.834 6.139 -6.277 1.00 89.81 125 THR A N 1
ATOM 936 C CA . THR A 1 125 ? 19.023 5.621 -4.915 1.00 89.81 125 THR A CA 1
ATOM 937 C C . THR A 1 125 ? 18.439 6.556 -3.856 1.00 89.81 125 THR A C 1
ATOM 939 O O . THR A 1 125 ? 17.908 6.071 -2.851 1.00 89.81 125 THR A O 1
ATOM 942 N N . GLU A 1 126 ? 18.483 7.876 -4.050 1.00 90.88 126 GLU A N 1
ATOM 943 C CA . GLU A 1 126 ? 17.806 8.828 -3.160 1.00 90.88 126 GLU A CA 1
ATOM 944 C C . GLU A 1 126 ? 16.289 8.657 -3.204 1.00 90.88 126 GLU A C 1
ATOM 946 O O . GLU A 1 126 ? 15.663 8.524 -2.148 1.00 90.88 126 GLU A O 1
ATOM 951 N N . GLN A 1 127 ? 15.711 8.530 -4.401 1.00 92.44 127 GLN A N 1
ATOM 952 C CA . GLN A 1 127 ? 14.281 8.256 -4.550 1.00 92.44 127 GLN A CA 1
ATOM 953 C C . GLN A 1 127 ? 13.893 6.899 -3.937 1.00 92.44 127 GLN A C 1
ATOM 955 O O . GLN A 1 127 ? 12.843 6.760 -3.307 1.00 92.44 127 GLN A O 1
ATOM 960 N N . ALA A 1 128 ? 14.759 5.886 -4.041 1.00 92.19 128 ALA A N 1
ATOM 961 C CA . ALA A 1 128 ? 14.525 4.585 -3.416 1.00 92.19 128 ALA A CA 1
ATOM 962 C C . ALA A 1 128 ? 14.578 4.644 -1.876 1.00 92.19 128 ALA A C 1
ATOM 964 O O . ALA A 1 128 ? 13.932 3.840 -1.202 1.00 92.19 128 ALA A O 1
ATOM 965 N N . ARG A 1 129 ? 15.329 5.593 -1.296 1.00 92.69 129 ARG A N 1
ATOM 966 C CA . ARG A 1 129 ? 15.287 5.869 0.150 1.00 92.69 129 ARG A CA 1
ATOM 967 C C . ARG A 1 129 ? 13.983 6.546 0.552 1.00 92.69 129 ARG A C 1
ATOM 969 O O . ARG A 1 129 ? 13.476 6.239 1.625 1.00 92.69 129 ARG A O 1
ATOM 976 N N . GLU A 1 130 ? 13.449 7.447 -0.267 1.00 93.19 130 GLU A N 1
ATOM 977 C CA . GLU A 1 130 ? 12.131 8.045 -0.024 1.00 93.19 130 GLU A CA 1
ATOM 978 C C . GLU A 1 130 ? 11.025 6.981 -0.035 1.00 93.19 130 GLU A C 1
ATOM 980 O O . GLU A 1 130 ? 10.263 6.893 0.925 1.00 93.19 130 GLU A O 1
ATOM 985 N N . LEU A 1 131 ? 11.035 6.081 -1.023 1.00 93.56 131 LEU A N 1
ATOM 986 C CA . LEU A 1 131 ? 10.107 4.946 -1.089 1.00 93.56 131 LEU A CA 1
ATOM 987 C C . LEU A 1 131 ? 10.135 4.073 0.183 1.00 93.56 131 LEU A C 1
ATOM 989 O O . LEU A 1 131 ? 9.090 3.650 0.681 1.00 93.56 131 LEU A O 1
ATOM 993 N N . ASP A 1 132 ? 11.325 3.813 0.736 1.00 94.44 132 ASP A N 1
ATOM 994 C CA . ASP A 1 132 ? 11.459 3.073 1.996 1.00 94.44 132 ASP A CA 1
ATOM 995 C C . ASP A 1 132 ? 10.890 3.847 3.188 1.00 94.44 132 ASP A C 1
ATOM 997 O O . ASP A 1 132 ? 10.232 3.252 4.041 1.00 94.44 132 ASP A O 1
ATOM 1001 N N . ARG A 1 133 ? 11.101 5.170 3.254 1.00 94.25 133 ARG A N 1
ATOM 1002 C CA . ARG A 1 133 ? 10.509 6.007 4.312 1.00 94.25 133 ARG A CA 1
ATOM 1003 C C . ARG A 1 133 ? 8.986 5.911 4.284 1.00 94.25 133 ARG A C 1
ATOM 1005 O O . ARG A 1 133 ? 8.391 5.690 5.338 1.00 94.25 133 ARG A O 1
ATOM 1012 N N . ASP A 1 134 ? 8.377 5.970 3.103 1.00 93.56 134 ASP A N 1
ATOM 1013 C CA . ASP A 1 134 ? 6.926 5.823 2.944 1.00 93.56 134 ASP A CA 1
ATOM 1014 C C . ASP A 1 134 ? 6.441 4.429 3.367 1.00 93.56 134 ASP A C 1
ATOM 1016 O O . ASP A 1 134 ? 5.420 4.292 4.048 1.00 93.56 134 ASP A O 1
ATOM 1020 N N . LEU A 1 135 ? 7.208 3.375 3.062 1.00 93.25 135 LEU A N 1
ATOM 1021 C CA . LEU A 1 135 ? 6.913 2.021 3.537 1.00 93.25 135 LEU A CA 1
ATOM 1022 C C . LEU A 1 135 ? 6.997 1.903 5.068 1.00 93.25 135 LEU A C 1
ATOM 1024 O O . LEU A 1 135 ? 6.163 1.230 5.687 1.00 93.25 135 LEU A O 1
ATOM 1028 N N . GLN A 1 136 ? 7.992 2.529 5.703 1.00 92.50 136 GLN A N 1
ATOM 1029 C CA . GLN A 1 136 ? 8.095 2.556 7.165 1.00 92.50 136 GLN A CA 1
ATOM 1030 C C . GLN A 1 136 ? 6.938 3.338 7.789 1.00 92.50 136 GLN A C 1
ATOM 1032 O O . GLN A 1 136 ? 6.350 2.872 8.768 1.00 92.50 136 GLN A O 1
ATOM 1037 N N . GLN A 1 137 ? 6.558 4.469 7.195 1.00 90.94 137 GLN A N 1
ATOM 1038 C CA . GLN A 1 137 ? 5.422 5.261 7.650 1.00 90.94 137 GLN A CA 1
ATOM 1039 C C . GLN A 1 137 ? 4.123 4.449 7.581 1.00 90.94 137 GLN A C 1
ATOM 1041 O O . GLN A 1 137 ? 3.423 4.317 8.588 1.00 90.94 137 GLN A O 1
ATOM 1046 N N . PHE A 1 138 ? 3.873 3.769 6.458 1.00 90.12 138 PHE A N 1
ATOM 1047 C CA . PHE A 1 138 ? 2.741 2.853 6.316 1.00 90.12 138 PHE A CA 1
ATOM 1048 C C . PHE A 1 138 ? 2.750 1.740 7.379 1.00 90.12 138 PHE A C 1
ATOM 1050 O O . PHE A 1 138 ? 1.708 1.418 7.956 1.00 90.12 138 PHE A O 1
ATOM 1057 N N . ARG A 1 139 ? 3.917 1.151 7.692 1.00 89.56 139 ARG A N 1
ATOM 1058 C CA . ARG A 1 139 ? 4.055 0.133 8.757 1.00 89.56 139 ARG A CA 1
ATOM 1059 C C . ARG A 1 139 ? 3.670 0.674 10.129 1.00 89.56 139 ARG A C 1
ATOM 1061 O O . ARG A 1 139 ? 2.995 -0.033 10.882 1.00 89.56 139 ARG A O 1
ATOM 1068 N N . ILE A 1 140 ? 4.096 1.892 10.455 1.00 88.50 140 ILE A N 1
ATOM 1069 C CA . ILE A 1 140 ? 3.770 2.559 11.722 1.00 88.50 140 ILE A CA 1
ATOM 1070 C C . ILE A 1 140 ? 2.257 2.774 11.812 1.00 88.50 140 ILE A C 1
ATOM 1072 O O . ILE A 1 140 ? 1.643 2.348 12.793 1.00 88.50 140 ILE A O 1
ATOM 1076 N N . THR A 1 141 ? 1.645 3.324 10.763 1.00 86.12 141 THR A N 1
ATOM 1077 C CA . THR A 1 141 ? 0.196 3.566 10.687 1.00 86.12 141 THR A CA 1
ATOM 1078 C C . THR A 1 141 ? -0.619 2.270 10.727 1.00 86.12 141 THR A C 1
ATOM 1080 O O . THR A 1 141 ? -1.691 2.218 11.332 1.00 86.12 141 THR A O 1
ATOM 1083 N N . ALA A 1 142 ? -0.109 1.184 10.143 1.00 83.12 142 ALA A N 1
ATOM 1084 C CA . ALA A 1 142 ? -0.767 -0.122 10.127 1.00 83.12 142 ALA A CA 1
ATOM 1085 C C . ALA A 1 142 ? -0.642 -0.905 11.451 1.00 83.12 142 ALA A C 1
ATOM 1087 O O . ALA A 1 142 ? -1.440 -1.815 11.708 1.00 83.12 142 ALA A O 1
ATOM 1088 N N . LYS A 1 143 ? 0.335 -0.577 12.309 1.00 81.88 143 LYS A N 1
ATOM 1089 C CA . LYS A 1 143 ? 0.645 -1.325 13.543 1.00 81.88 143 LYS A CA 1
ATOM 1090 C C . LYS A 1 143 ? -0.550 -1.466 14.506 1.00 81.88 143 LYS A C 1
ATOM 1092 O O . LYS A 1 143 ? -0.794 -2.594 14.949 1.00 81.88 143 LYS A O 1
ATOM 1097 N N . PRO A 1 144 ? -1.349 -0.419 14.803 1.00 75.62 144 PRO A N 1
ATOM 1098 C CA . PRO A 1 144 ? -2.503 -0.537 15.701 1.00 75.62 144 PRO A CA 1
ATOM 1099 C C . PRO A 1 144 ? -3.578 -1.508 15.189 1.00 75.62 144 PRO A C 1
ATOM 1101 O O . PRO A 1 144 ? -4.182 -2.242 15.971 1.00 75.62 144 PRO A O 1
ATOM 1104 N N . LEU A 1 145 ? -3.771 -1.585 13.869 1.00 71.94 145 LEU A N 1
ATOM 1105 C CA . LEU A 1 145 ? -4.761 -2.473 13.243 1.00 71.94 145 LEU A CA 1
ATOM 1106 C C . LEU A 1 145 ? -4.335 -3.943 13.253 1.00 71.94 145 LEU A C 1
ATOM 1108 O O . LEU A 1 145 ? -5.173 -4.848 13.215 1.00 71.94 145 LEU A O 1
ATOM 1112 N N . LEU A 1 146 ? -3.029 -4.190 13.339 1.00 71.56 146 LEU A N 1
ATOM 1113 C CA . LEU A 1 146 ? -2.476 -5.527 13.512 1.00 71.56 146 LEU A CA 1
ATOM 1114 C C . LEU A 1 146 ? -2.523 -5.989 14.976 1.00 71.56 146 LEU A C 1
ATOM 1116 O O . LEU A 1 146 ? -2.666 -7.189 15.209 1.00 71.56 146 LEU A O 1
ATOM 1120 N N . ALA A 1 147 ? -2.440 -5.064 15.939 1.00 67.50 147 ALA A N 1
ATOM 1121 C CA . ALA A 1 147 ? -2.412 -5.361 17.373 1.00 67.50 147 ALA A CA 1
ATOM 1122 C C . ALA A 1 147 ? -3.809 -5.442 18.028 1.00 67.50 147 ALA A C 1
ATOM 1124 O O . ALA A 1 147 ? -4.004 -6.232 18.949 1.00 67.50 147 ALA A O 1
ATOM 1125 N N . GLY A 1 148 ? -4.799 -4.678 17.551 1.00 61.41 148 GLY A N 1
ATOM 1126 C CA . GLY A 1 148 ? -6.116 -4.563 18.196 1.00 61.41 148 GLY A CA 1
ATOM 1127 C C . GLY A 1 148 ? -7.086 -5.725 17.936 1.00 61.41 148 GLY A C 1
ATOM 1128 O O . GLY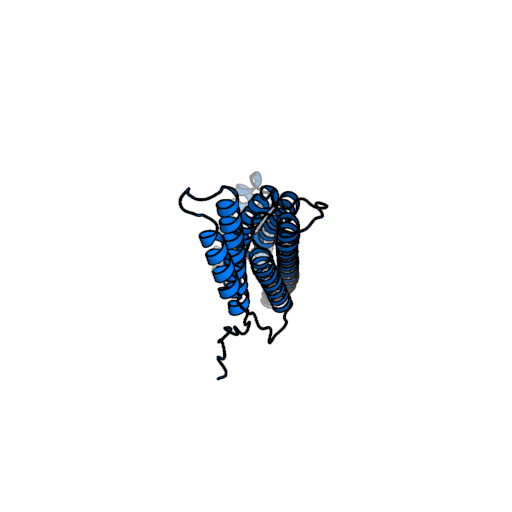 A 1 148 ? -7.122 -6.288 16.838 1.00 61.41 148 GLY A O 1
ATOM 1129 N N . VAL A 1 149 ? -7.909 -6.058 18.938 1.00 54.03 149 VAL A N 1
ATOM 1130 C CA . VAL A 1 149 ? -8.946 -7.118 18.906 1.00 54.03 149 VAL A CA 1
ATOM 1131 C C . VAL A 1 149 ? -10.098 -6.812 17.932 1.00 54.03 149 VAL A C 1
ATOM 1133 O O . VAL A 1 149 ? -10.706 -7.729 17.392 1.00 54.03 149 VAL A O 1
ATOM 1136 N N . ALA A 1 150 ? -10.339 -5.533 17.622 1.00 52.62 150 ALA A N 1
ATOM 1137 C CA . ALA A 1 150 ? -11.407 -5.078 16.725 1.00 52.62 150 ALA A CA 1
ATOM 1138 C C . ALA A 1 150 ? -11.122 -5.278 15.213 1.00 52.62 150 ALA A C 1
ATOM 1140 O O . ALA A 1 150 ? -11.960 -4.957 14.376 1.00 52.62 150 ALA A O 1
ATOM 1141 N N . GLY A 1 151 ? -9.938 -5.782 14.834 1.00 54.50 151 GLY A N 1
ATOM 1142 C CA . GLY A 1 151 ? -9.432 -5.738 13.452 1.00 54.50 151 GLY A CA 1
ATOM 1143 C C . GLY A 1 151 ? -9.416 -7.058 12.669 1.00 54.50 151 GLY A C 1
ATOM 1144 O O . GLY A 1 151 ? -8.757 -7.118 11.631 1.00 54.50 151 GLY A O 1
ATOM 1145 N N . LEU A 1 152 ? -10.078 -8.125 13.132 1.00 56.34 152 LEU A N 1
ATOM 1146 C CA . LEU A 1 152 ? -9.963 -9.478 12.548 1.00 56.34 152 LEU A CA 1
ATOM 1147 C C . LEU A 1 152 ? -10.210 -9.532 11.027 1.00 56.34 152 LEU A C 1
ATOM 1149 O O . LEU A 1 152 ? -9.439 -10.178 10.318 1.00 56.34 152 LEU A O 1
ATOM 1153 N N . ALA A 1 153 ? -11.196 -8.792 10.512 1.00 57.53 153 ALA A N 1
ATOM 1154 C CA . ALA A 1 153 ? -11.491 -8.747 9.076 1.00 57.53 153 ALA A CA 1
ATOM 1155 C C . ALA A 1 153 ? -10.459 -7.935 8.257 1.00 57.53 153 ALA A C 1
ATOM 1157 O O . ALA A 1 153 ? -10.118 -8.311 7.137 1.00 57.53 153 ALA A O 1
ATOM 1158 N N . GLY A 1 154 ? -9.906 -6.852 8.818 1.00 65.81 154 GLY A N 1
ATOM 1159 C CA . GLY A 1 154 ? -8.952 -5.965 8.129 1.00 65.81 154 GLY A CA 1
ATOM 1160 C C . GLY A 1 154 ? -7.496 -6.445 8.164 1.00 65.81 154 GLY A C 1
ATOM 1161 O O . GLY A 1 154 ? -6.677 -6.044 7.339 1.00 65.81 154 GLY A O 1
ATOM 1162 N N . ARG A 1 155 ? -7.142 -7.348 9.086 1.00 74.38 155 ARG A N 1
ATOM 1163 C CA . ARG A 1 155 ? -5.762 -7.848 9.228 1.00 74.38 155 ARG A CA 1
ATOM 1164 C C . ARG A 1 155 ? -5.235 -8.528 7.965 1.00 74.38 155 ARG A C 1
ATOM 1166 O O . ARG A 1 155 ? -4.052 -8.390 7.657 1.00 74.38 155 ARG A O 1
ATOM 1173 N N . ARG A 1 156 ? -6.078 -9.268 7.233 1.00 77.31 156 ARG A N 1
ATOM 1174 C CA . ARG A 1 156 ? -5.648 -9.997 6.027 1.00 77.31 156 ARG A CA 1
ATOM 1175 C C . ARG A 1 156 ? -5.293 -9.044 4.887 1.00 77.31 156 ARG A C 1
ATOM 1177 O O . ARG A 1 156 ? -4.251 -9.243 4.262 1.00 77.31 156 ARG A O 1
ATOM 1184 N N . SER A 1 157 ? -6.106 -8.013 4.650 1.00 78.81 157 SER A N 1
ATOM 1185 C CA . SER A 1 157 ? -5.846 -7.014 3.605 1.00 78.81 157 SER A CA 1
ATOM 1186 C C . SER A 1 157 ? -4.607 -6.179 3.928 1.00 78.81 157 SER A C 1
ATOM 1188 O O . SER A 1 157 ? -3.744 -6.035 3.069 1.00 78.81 157 SER A O 1
ATOM 1190 N N . ILE A 1 158 ? -4.432 -5.752 5.182 1.00 82.00 158 ILE A N 1
ATOM 1191 C CA . ILE A 1 158 ? -3.252 -4.983 5.621 1.00 82.00 158 ILE A CA 1
ATOM 1192 C C . ILE A 1 158 ? -1.965 -5.806 5.497 1.00 82.00 158 ILE A C 1
ATOM 1194 O O . ILE A 1 158 ? -0.981 -5.340 4.929 1.00 82.00 158 ILE A O 1
ATOM 1198 N N . ARG A 1 159 ? -1.960 -7.062 5.974 1.00 84.38 159 ARG A N 1
ATOM 1199 C CA . ARG A 1 159 ? -0.798 -7.961 5.819 1.00 84.38 159 ARG A CA 1
ATOM 1200 C C . ARG A 1 159 ? -0.485 -8.246 4.353 1.00 84.38 159 ARG A C 1
ATOM 1202 O O . ARG A 1 159 ? 0.671 -8.473 4.006 1.00 84.38 159 ARG A O 1
ATOM 1209 N N . ARG A 1 160 ? -1.505 -8.289 3.493 1.00 84.00 160 ARG A N 1
ATOM 1210 C CA . ARG A 1 160 ? -1.317 -8.442 2.050 1.00 84.00 160 ARG A CA 1
ATOM 1211 C C . ARG A 1 160 ? -0.695 -7.186 1.443 1.00 84.00 160 ARG A C 1
ATOM 1213 O O . ARG A 1 160 ? 0.347 -7.322 0.814 1.00 84.00 160 ARG A O 1
ATOM 1220 N N . GLY A 1 161 ? -1.258 -6.006 1.698 1.00 86.44 161 GLY A N 1
ATOM 1221 C CA . GLY A 1 161 ? -0.705 -4.728 1.237 1.00 86.44 161 GLY A CA 1
ATOM 1222 C C . GLY A 1 161 ? 0.747 -4.549 1.674 1.00 86.44 161 GLY A C 1
ATOM 1223 O O . GLY A 1 161 ? 1.607 -4.252 0.855 1.00 86.44 161 GLY A O 1
ATOM 1224 N N . LEU A 1 162 ? 1.062 -4.895 2.926 1.00 89.50 162 LEU A N 1
ATOM 1225 C CA . LEU A 1 162 ? 2.429 -4.829 3.434 1.00 89.50 162 LEU A CA 1
ATOM 1226 C C . LEU A 1 162 ? 3.401 -5.760 2.691 1.00 89.50 162 LEU A C 1
ATOM 1228 O O . LEU A 1 162 ? 4.548 -5.383 2.449 1.00 89.50 162 LEU A O 1
ATOM 1232 N N . ARG A 1 163 ? 2.959 -6.971 2.326 1.00 90.31 163 ARG A N 1
ATOM 1233 C CA . ARG A 1 163 ? 3.765 -7.902 1.518 1.00 90.31 163 ARG A CA 1
ATOM 1234 C C . ARG A 1 163 ? 4.003 -7.357 0.113 1.00 90.31 163 ARG A C 1
ATOM 1236 O O . ARG A 1 163 ? 5.140 -7.406 -0.345 1.00 90.31 163 ARG A O 1
ATOM 1243 N N . ILE A 1 164 ? 2.965 -6.813 -0.522 1.00 91.06 164 ILE A N 1
ATOM 1244 C CA . ILE A 1 164 ? 3.048 -6.209 -1.858 1.00 91.06 164 ILE A CA 1
ATOM 1245 C C . ILE A 1 164 ? 4.010 -5.017 -1.834 1.00 91.06 164 ILE A C 1
ATOM 1247 O O . ILE A 1 164 ? 4.966 -5.003 -2.599 1.00 91.06 164 ILE A O 1
ATOM 1251 N N . PHE A 1 165 ? 3.856 -4.078 -0.896 1.00 93.31 165 PHE A N 1
ATOM 1252 C CA . PHE A 1 165 ? 4.740 -2.909 -0.820 1.00 93.31 165 PHE A CA 1
ATOM 1253 C C . PHE A 1 165 ? 6.178 -3.285 -0.476 1.00 93.31 165 PHE A C 1
ATOM 1255 O O . PHE A 1 165 ? 7.103 -2.724 -1.045 1.00 93.31 165 PHE A O 1
ATOM 1262 N N . THR A 1 166 ? 6.389 -4.286 0.386 1.00 93.69 166 THR A N 1
ATOM 1263 C CA . THR A 1 166 ? 7.743 -4.787 0.677 1.00 93.69 166 THR A CA 1
ATOM 1264 C C . THR A 1 166 ? 8.389 -5.436 -0.556 1.00 93.69 166 THR A C 1
ATOM 1266 O O . THR A 1 166 ? 9.600 -5.328 -0.742 1.00 93.69 166 THR A O 1
ATOM 1269 N N . ALA A 1 167 ? 7.606 -6.104 -1.409 1.00 93.31 167 ALA A N 1
ATOM 1270 C CA . ALA A 1 167 ? 8.099 -6.617 -2.684 1.00 93.31 167 ALA A CA 1
ATOM 1271 C C . ALA A 1 167 ? 8.449 -5.463 -3.639 1.00 93.31 167 ALA A C 1
ATOM 1273 O O . ALA A 1 167 ? 9.573 -5.422 -4.137 1.00 93.31 167 ALA A O 1
ATOM 1274 N N . CYS A 1 168 ? 7.545 -4.494 -3.824 1.00 93.81 168 CYS A N 1
ATOM 1275 C CA . CYS A 1 168 ? 7.779 -3.320 -4.670 1.00 93.81 168 CYS A CA 1
ATOM 1276 C C . CYS A 1 168 ? 8.996 -2.502 -4.219 1.00 93.81 168 CYS A C 1
ATOM 1278 O O . CYS A 1 168 ? 9.795 -2.107 -5.053 1.00 93.81 168 CYS A O 1
ATOM 1280 N N . ASP A 1 169 ? 9.188 -2.308 -2.916 1.00 94.88 169 ASP A N 1
ATOM 1281 C CA . ASP A 1 169 ? 10.350 -1.624 -2.336 1.00 94.88 169 ASP A CA 1
ATOM 1282 C C . ASP A 1 169 ? 11.666 -2.376 -2.616 1.00 94.88 169 ASP A C 1
ATOM 1284 O O . ASP A 1 169 ? 12.674 -1.790 -3.020 1.00 94.88 169 ASP A O 1
ATOM 1288 N N . ARG A 1 170 ? 11.663 -3.709 -2.487 1.00 93.94 170 ARG A N 1
ATOM 1289 C CA . ARG A 1 170 ? 12.830 -4.537 -2.825 1.00 93.94 170 ARG A CA 1
ATOM 1290 C C . ARG A 1 170 ? 13.188 -4.436 -4.308 1.00 93.94 170 ARG A C 1
ATOM 1292 O O . ARG A 1 170 ? 14.359 -4.234 -4.634 1.00 93.94 170 ARG A O 1
ATOM 1299 N N . TYR A 1 171 ? 12.204 -4.594 -5.191 1.00 93.12 171 TYR A N 1
ATOM 1300 C CA . TYR A 1 171 ? 12.424 -4.515 -6.635 1.00 93.12 171 TYR A CA 1
ATOM 1301 C C . TYR A 1 171 ? 12.746 -3.083 -7.078 1.00 93.12 171 TYR A C 1
ATOM 1303 O O . TYR A 1 171 ? 13.633 -2.904 -7.903 1.00 93.12 171 TYR A O 1
ATOM 1311 N N . GLY A 1 172 ? 12.149 -2.066 -6.455 1.00 93.06 172 GLY A N 1
ATOM 1312 C CA . GLY A 1 172 ? 12.463 -0.656 -6.678 1.00 93.06 172 GLY A CA 1
ATOM 1313 C C . GLY A 1 172 ? 13.920 -0.333 -6.355 1.00 93.06 172 GLY A C 1
ATOM 1314 O O . GLY A 1 172 ? 14.618 0.252 -7.177 1.00 93.06 172 GLY A O 1
ATOM 1315 N N . ARG A 1 173 ? 14.447 -0.813 -5.219 1.00 93.38 173 ARG A N 1
ATOM 1316 C CA . ARG A 1 173 ? 15.887 -0.690 -4.922 1.00 93.38 173 ARG A CA 1
ATOM 1317 C C . ARG A 1 173 ? 16.768 -1.450 -5.911 1.00 93.38 173 ARG A C 1
ATOM 1319 O O . ARG A 1 173 ? 17.876 -1.002 -6.195 1.00 93.38 173 ARG A O 1
ATOM 1326 N N . SER A 1 174 ? 16.321 -2.609 -6.397 1.00 92.44 174 SER A N 1
ATOM 1327 C CA . SER A 1 174 ? 17.050 -3.350 -7.433 1.00 92.44 174 SER A CA 1
ATOM 1328 C C . SER A 1 174 ? 17.133 -2.537 -8.723 1.00 92.44 174 SER A C 1
ATOM 1330 O O . SER A 1 174 ? 18.221 -2.422 -9.279 1.00 92.44 174 SER A O 1
ATOM 1332 N N . LEU A 1 175 ? 16.014 -1.933 -9.136 1.00 91.19 175 LEU A N 1
ATOM 1333 C CA . LEU A 1 175 ? 15.905 -1.074 -10.311 1.00 91.19 175 LEU A CA 1
ATOM 1334 C C . LEU A 1 175 ? 16.807 0.165 -10.189 1.00 91.19 175 LEU A C 1
ATOM 1336 O O . LEU A 1 175 ? 17.631 0.396 -11.069 1.00 91.19 175 LEU A O 1
ATOM 1340 N N . ALA A 1 176 ? 16.734 0.875 -9.060 1.00 92.06 176 ALA A N 1
ATOM 1341 C CA . ALA A 1 176 ? 17.545 2.061 -8.774 1.00 92.06 176 ALA A CA 1
ATOM 1342 C C . ALA A 1 176 ? 19.056 1.785 -8.838 1.00 92.06 176 ALA A C 1
ATOM 1344 O O . ALA A 1 176 ? 19.838 2.543 -9.406 1.00 92.06 176 ALA A O 1
ATOM 1345 N N . ARG A 1 177 ? 19.486 0.652 -8.269 1.00 91.00 177 ARG A N 1
ATOM 1346 C CA . ARG A 1 177 ? 20.898 0.246 -8.296 1.00 91.00 177 ARG A CA 1
ATOM 1347 C C . ARG A 1 177 ? 21.358 -0.161 -9.689 1.00 91.00 177 ARG A C 1
ATOM 1349 O O . ARG A 1 177 ? 22.527 0.041 -10.011 1.00 91.00 177 ARG A O 1
ATOM 1356 N N . SER A 1 178 ? 20.491 -0.799 -10.478 1.00 88.00 178 SER A N 1
ATOM 1357 C CA . SER A 1 178 ? 20.817 -1.138 -11.865 1.00 88.00 178 SER A CA 1
ATOM 1358 C C . SER A 1 178 ? 20.869 0.098 -12.755 1.00 88.00 178 SER A C 1
ATOM 1360 O O . SER A 1 178 ? 21.732 0.133 -13.625 1.00 88.00 178 SER A O 1
ATOM 1362 N N . SER A 1 179 ? 20.021 1.105 -12.509 1.00 86.94 179 SER A N 1
ATOM 1363 C CA . SER A 1 179 ? 19.983 2.333 -13.305 1.00 86.94 179 SER A CA 1
ATOM 1364 C C . SER A 1 179 ? 21.187 3.233 -13.062 1.00 86.94 179 SER A C 1
ATOM 1366 O O . SER A 1 179 ? 21.798 3.670 -14.020 1.00 86.94 179 SER A O 1
ATOM 1368 N N . GLU A 1 180 ? 21.603 3.449 -11.810 1.00 85.19 180 GLU A N 1
ATOM 1369 C CA . GLU A 1 180 ? 22.790 4.281 -11.511 1.00 85.19 180 GLU A CA 1
ATOM 1370 C C . GLU A 1 180 ? 24.092 3.699 -12.063 1.00 85.19 180 GLU A C 1
ATOM 1372 O O . GLU A 1 180 ? 25.041 4.411 -12.369 1.00 85.19 180 GLU A O 1
ATOM 1377 N N . ARG A 1 181 ? 24.160 2.370 -12.155 1.00 79.00 181 ARG A N 1
ATOM 1378 C CA . ARG A 1 181 ? 25.334 1.670 -12.686 1.00 79.00 181 ARG A CA 1
ATOM 1379 C C . ARG A 1 181 ? 25.290 1.534 -14.202 1.00 79.00 181 ARG A C 1
ATOM 1381 O O . ARG A 1 181 ? 26.229 0.983 -14.767 1.00 79.00 181 ARG A O 1
ATOM 1388 N N . TYR A 1 182 ? 24.211 1.976 -14.836 1.00 73.12 182 TYR A N 1
ATOM 1389 C CA . TYR A 1 182 ? 24.086 2.026 -16.279 1.00 73.12 182 TYR A CA 1
ATOM 1390 C C . TYR A 1 182 ? 24.827 3.273 -16.756 1.00 73.12 182 TYR A C 1
ATOM 1392 O O . TYR A 1 182 ? 24.357 4.382 -16.541 1.00 73.12 182 TYR A O 1
ATOM 1400 N N . HIS A 1 183 ? 26.040 3.106 -17.280 1.00 60.34 183 HIS A N 1
ATOM 1401 C CA . HIS A 1 183 ? 26.942 4.236 -17.544 1.00 60.34 183 HIS A CA 1
ATOM 1402 C C . HIS A 1 183 ? 27.327 4.400 -19.014 1.00 60.34 183 HIS A C 1
ATOM 1404 O O . HIS A 1 183 ? 28.080 5.303 -19.350 1.00 60.34 183 HIS A O 1
ATOM 1410 N N . ASP A 1 184 ? 26.768 3.584 -19.901 1.00 58.44 184 ASP A N 1
ATOM 1411 C CA . ASP A 1 184 ? 26.979 3.707 -21.336 1.00 58.44 184 ASP A CA 1
ATOM 1412 C C . ASP A 1 184 ? 25.650 3.555 -22.064 1.00 58.44 184 ASP A C 1
ATOM 1414 O O . ASP A 1 184 ? 24.728 2.921 -21.547 1.00 58.44 184 ASP A O 1
ATOM 1418 N N . HIS A 1 185 ? 25.562 4.119 -23.275 1.00 59.34 185 HIS A N 1
ATOM 1419 C CA . HIS A 1 185 ? 24.461 3.924 -24.228 1.00 59.34 185 HIS A CA 1
ATOM 1420 C C . HIS A 1 185 ? 24.448 2.467 -24.731 1.00 59.34 185 HIS A C 1
ATOM 1422 O O . HIS A 1 185 ? 24.532 2.182 -25.924 1.00 59.34 185 HIS A O 1
ATOM 1428 N N . PHE A 1 186 ? 24.418 1.525 -23.796 1.00 57.81 186 PHE A N 1
ATOM 1429 C CA . PHE A 1 186 ? 24.246 0.120 -24.038 1.00 57.81 186 PHE A CA 1
ATOM 1430 C C . PHE A 1 186 ? 22.826 -0.057 -24.584 1.00 57.81 186 PHE A C 1
ATOM 1432 O O . PHE A 1 186 ? 21.864 0.511 -24.064 1.00 57.81 186 PHE A O 1
ATOM 1439 N N . GLY A 1 187 ? 22.687 -0.806 -25.669 1.00 63.00 187 GLY A N 1
ATOM 1440 C CA . GLY A 1 187 ? 21.387 -1.094 -26.265 1.00 63.00 187 GLY A CA 1
ATOM 1441 C C . GLY A 1 187 ? 21.052 -0.275 -27.511 1.00 63.00 187 GLY A C 1
ATOM 1442 O O . GLY A 1 187 ? 21.436 0.878 -27.692 1.00 63.00 187 GLY A O 1
ATOM 1443 N N . SER A 1 188 ? 20.314 -0.923 -28.409 1.00 73.06 188 SER A N 1
ATOM 1444 C CA . SER A 1 188 ? 19.714 -0.265 -29.565 1.00 73.06 188 SER A CA 1
ATOM 1445 C C . SER A 1 188 ? 18.598 0.692 -29.109 1.00 73.06 188 SER A C 1
ATOM 1447 O O . SER A 1 188 ? 17.971 0.446 -28.074 1.00 73.06 188 SER A O 1
ATOM 1449 N N . PRO A 1 189 ? 18.271 1.746 -29.881 1.00 80.44 189 PRO A N 1
ATOM 1450 C CA . PRO A 1 189 ? 17.146 2.635 -29.563 1.00 80.44 189 PRO A CA 1
ATOM 1451 C C . PRO A 1 189 ? 15.826 1.869 -29.365 1.00 80.44 189 PRO A C 1
ATOM 1453 O O . PRO A 1 189 ? 15.038 2.213 -28.496 1.00 80.44 189 PRO A O 1
ATOM 1456 N N . GLN A 1 190 ? 15.640 0.748 -30.071 1.00 82.50 190 GLN A N 1
ATOM 1457 C CA . GLN A 1 190 ? 14.472 -0.127 -29.916 1.00 82.50 190 GLN A CA 1
ATOM 1458 C C . GLN A 1 190 ? 14.342 -0.738 -28.508 1.00 82.50 190 GLN A C 1
ATOM 1460 O O . GLN A 1 190 ? 13.232 -0.890 -28.003 1.00 82.50 190 GLN A O 1
ATOM 1465 N N . LEU A 1 191 ? 15.459 -1.090 -27.862 1.00 81.44 191 LEU A N 1
ATOM 1466 C CA . LEU A 1 191 ? 15.470 -1.647 -26.506 1.00 81.44 191 LEU A CA 1
ATOM 1467 C C . LEU A 1 191 ? 15.124 -0.572 -25.466 1.00 81.44 191 LEU A C 1
ATOM 1469 O O . LEU A 1 191 ? 14.324 -0.826 -24.562 1.00 81.44 191 LEU A O 1
ATOM 1473 N N . ALA A 1 192 ? 15.673 0.634 -25.635 1.00 84.44 192 ALA A N 1
ATOM 1474 C CA . ALA A 1 192 ? 15.343 1.791 -24.807 1.00 84.44 192 ALA A CA 1
ATOM 1475 C C . ALA A 1 192 ? 13.858 2.176 -24.939 1.00 84.44 192 ALA A C 1
ATOM 1477 O O . ALA A 1 192 ? 13.183 2.399 -23.930 1.00 84.44 192 ALA A O 1
ATOM 1478 N N . ASP A 1 193 ? 13.322 2.172 -26.163 1.00 86.25 193 ASP A N 1
ATOM 1479 C CA . ASP A 1 193 ? 11.911 2.457 -26.442 1.00 86.25 193 ASP A CA 1
ATOM 1480 C C . ASP A 1 193 ? 10.985 1.409 -25.812 1.00 86.25 193 ASP A C 1
ATOM 1482 O O . ASP A 1 193 ? 9.994 1.762 -25.166 1.00 86.25 193 ASP A O 1
ATOM 1486 N N . ALA A 1 194 ? 11.320 0.119 -25.936 1.00 86.81 194 ALA A N 1
ATOM 1487 C CA . ALA A 1 194 ? 10.541 -0.970 -25.349 1.00 86.81 194 ALA A CA 1
ATOM 1488 C C . ALA A 1 194 ? 10.506 -0.889 -23.814 1.00 86.81 194 ALA A C 1
ATOM 1490 O O . ALA A 1 194 ? 9.430 -0.974 -23.212 1.00 86.81 194 ALA A O 1
ATOM 1491 N N . PHE A 1 195 ? 11.659 -0.653 -23.176 1.00 88.94 195 PHE A N 1
ATOM 1492 C CA . PHE A 1 195 ? 11.733 -0.473 -21.726 1.00 88.94 195 PHE A CA 1
ATOM 1493 C C . PHE A 1 195 ? 10.958 0.769 -21.271 1.00 88.94 195 PHE A C 1
ATOM 1495 O O . PHE A 1 195 ? 10.153 0.688 -20.344 1.00 88.94 195 PHE A O 1
ATOM 1502 N N . THR A 1 196 ? 11.140 1.905 -21.947 1.00 89.69 196 THR A N 1
ATOM 1503 C CA . THR A 1 196 ? 10.454 3.164 -21.619 1.00 89.69 196 THR A CA 1
ATOM 1504 C C . THR A 1 196 ? 8.938 3.031 -21.778 1.00 89.69 196 THR A C 1
ATOM 1506 O O . THR A 1 196 ? 8.171 3.501 -20.933 1.00 89.69 196 THR A O 1
ATOM 1509 N N . ALA A 1 197 ? 8.477 2.332 -22.818 1.00 89.38 197 ALA A N 1
ATOM 1510 C CA . ALA A 1 197 ? 7.061 2.053 -23.035 1.00 89.38 197 ALA A CA 1
ATOM 1511 C C . ALA A 1 197 ? 6.463 1.148 -21.946 1.00 89.38 197 ALA A C 1
ATOM 1513 O O . ALA A 1 197 ? 5.311 1.362 -21.552 1.00 89.38 197 ALA A O 1
ATOM 1514 N N . ALA A 1 198 ? 7.221 0.161 -21.458 1.00 91.12 198 ALA A N 1
ATOM 1515 C CA . ALA A 1 198 ? 6.817 -0.686 -20.338 1.00 91.12 198 ALA A CA 1
ATOM 1516 C C . ALA A 1 198 ? 6.814 0.092 -19.012 1.00 91.12 198 ALA A C 1
ATOM 1518 O O . ALA A 1 198 ? 5.834 0.039 -18.275 1.00 91.12 198 ALA A O 1
ATOM 1519 N N . ALA A 1 199 ? 7.845 0.896 -18.740 1.00 92.12 199 ALA A N 1
ATOM 1520 C CA . ALA A 1 199 ? 7.932 1.747 -17.553 1.00 92.12 199 ALA A CA 1
ATOM 1521 C C . ALA A 1 199 ? 6.767 2.748 -17.479 1.00 92.12 199 ALA A C 1
ATOM 1523 O O . ALA A 1 199 ? 6.131 2.893 -16.431 1.00 92.12 199 ALA A O 1
ATOM 1524 N N . LYS A 1 200 ? 6.425 3.381 -18.610 1.00 92.25 200 LYS A N 1
ATOM 1525 C CA . LYS A 1 200 ? 5.256 4.263 -18.730 1.00 92.25 200 LYS A CA 1
ATOM 1526 C C . LYS A 1 200 ? 3.952 3.519 -18.439 1.00 92.25 200 LYS A C 1
ATOM 1528 O O . LYS A 1 200 ? 3.122 4.036 -17.699 1.00 92.25 200 LYS A O 1
ATOM 1533 N N . GLN A 1 201 ? 3.786 2.304 -18.967 1.00 92.56 201 GLN A N 1
ATOM 1534 C CA . GLN A 1 201 ? 2.597 1.495 -18.689 1.00 92.56 201 GLN A CA 1
ATOM 1535 C C . GLN A 1 201 ? 2.498 1.101 -17.212 1.00 92.56 201 GLN A C 1
ATOM 1537 O O . GLN A 1 201 ? 1.425 1.221 -16.623 1.00 92.56 201 GLN A O 1
ATOM 1542 N N . THR A 1 202 ? 3.603 0.686 -16.589 1.00 93.56 202 THR A N 1
ATOM 1543 C CA . THR A 1 202 ? 3.635 0.360 -15.157 1.00 93.56 202 THR A CA 1
ATOM 1544 C C . THR A 1 202 ? 3.227 1.563 -14.310 1.00 93.56 202 THR A C 1
ATOM 1546 O O . THR A 1 202 ? 2.451 1.399 -13.373 1.00 93.56 202 THR A O 1
ATOM 1549 N N . ARG A 1 203 ? 3.662 2.780 -14.665 1.00 94.88 203 ARG A N 1
ATOM 1550 C CA . ARG A 1 203 ? 3.207 4.017 -14.007 1.00 94.88 203 ARG A CA 1
ATOM 1551 C C . ARG A 1 203 ? 1.708 4.250 -14.178 1.00 94.88 203 ARG A C 1
ATOM 1553 O O . ARG A 1 203 ? 1.029 4.480 -13.187 1.00 94.88 203 ARG A O 1
ATOM 1560 N N . THR A 1 204 ? 1.169 4.088 -15.386 1.00 94.44 204 THR A N 1
ATOM 1561 C CA . THR A 1 204 ? -0.284 4.170 -15.612 1.00 94.44 204 THR A CA 1
ATOM 1562 C C . THR A 1 204 ? -1.056 3.143 -14.776 1.00 94.44 204 THR A C 1
ATOM 1564 O O . THR A 1 204 ? -2.103 3.466 -14.223 1.00 94.44 204 THR A O 1
ATOM 1567 N N . ASN A 1 205 ? -0.531 1.925 -14.617 1.00 93.56 205 ASN A N 1
ATOM 1568 C CA . ASN A 1 205 ? -1.139 0.907 -13.756 1.00 93.56 205 ASN A CA 1
ATOM 1569 C C . ASN A 1 205 ? -1.042 1.271 -12.258 1.00 93.56 205 ASN A C 1
ATOM 1571 O O . ASN A 1 205 ? -1.954 0.959 -11.493 1.00 93.56 205 ASN A O 1
ATOM 1575 N N . ILE A 1 206 ? 0.033 1.941 -11.829 1.00 94.81 206 ILE A N 1
ATOM 1576 C CA . ILE A 1 206 ? 0.173 2.485 -10.468 1.00 94.81 206 ILE A CA 1
ATOM 1577 C C . ILE A 1 206 ? -0.862 3.591 -10.223 1.00 94.81 206 ILE A C 1
ATOM 1579 O O . ILE A 1 206 ? -1.523 3.572 -9.186 1.00 94.81 206 ILE A O 1
ATOM 1583 N N . ASP A 1 207 ? -1.053 4.503 -11.179 1.00 94.75 207 ASP A N 1
ATOM 1584 C CA . ASP A 1 207 ? -2.060 5.569 -11.095 1.00 94.75 207 ASP A CA 1
ATOM 1585 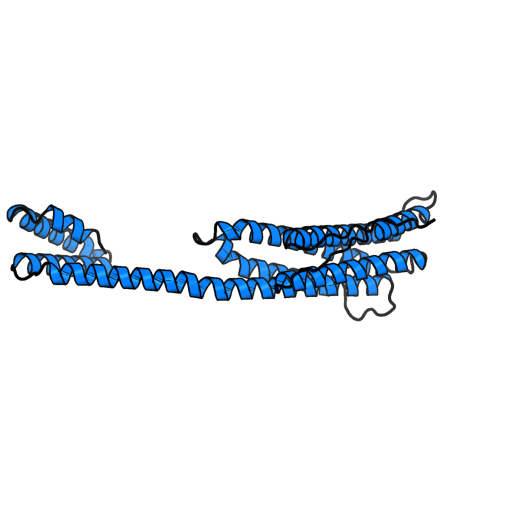C C . ASP A 1 207 ? -3.484 4.990 -11.070 1.00 94.75 207 ASP A C 1
ATOM 1587 O O . ASP A 1 207 ? -4.330 5.425 -10.287 1.00 94.75 207 ASP A O 1
ATOM 1591 N N . ALA A 1 208 ? -3.739 3.945 -11.861 1.00 93.69 208 ALA A N 1
ATOM 1592 C CA . ALA A 1 208 ? -4.984 3.182 -11.834 1.00 93.69 208 ALA A CA 1
ATOM 1593 C C . ALA A 1 208 ? -5.241 2.540 -10.458 1.00 93.69 208 ALA A C 1
ATOM 1595 O O . ALA A 1 208 ? -6.343 2.643 -9.914 1.00 93.69 208 ALA A O 1
ATOM 1596 N N . LEU A 1 209 ? -4.221 1.918 -9.858 1.00 93.12 209 LEU A N 1
ATOM 1597 C CA . LEU A 1 209 ? -4.307 1.373 -8.503 1.00 93.12 209 LEU A CA 1
ATOM 1598 C C . LEU A 1 209 ? -4.554 2.475 -7.463 1.00 93.12 209 LEU A C 1
ATOM 1600 O O . LEU A 1 209 ? -5.366 2.287 -6.558 1.00 93.12 209 LEU A O 1
ATOM 1604 N N . ALA A 1 210 ? -3.893 3.625 -7.596 1.00 93.81 210 ALA A N 1
ATOM 1605 C CA . ALA A 1 210 ? -4.105 4.776 -6.726 1.00 93.81 210 ALA A CA 1
ATOM 1606 C C . ALA A 1 210 ? -5.552 5.293 -6.820 1.00 93.81 210 ALA A C 1
ATOM 1608 O O . ALA A 1 210 ? -6.183 5.529 -5.791 1.00 93.81 210 ALA A O 1
ATOM 1609 N N . ALA A 1 211 ? -6.117 5.373 -8.028 1.00 92.50 211 ALA A N 1
ATOM 1610 C CA . ALA A 1 211 ? -7.515 5.746 -8.238 1.00 92.50 211 ALA A CA 1
ATOM 1611 C C . ALA A 1 211 ? -8.490 4.747 -7.585 1.00 92.50 211 ALA A C 1
ATOM 1613 O O . ALA A 1 211 ? -9.440 5.161 -6.921 1.00 92.50 211 ALA A O 1
ATOM 1614 N N . LEU A 1 212 ? -8.239 3.437 -7.704 1.00 90.19 212 LEU A N 1
ATOM 1615 C CA . LEU A 1 212 ? -9.035 2.399 -7.029 1.00 90.19 212 LEU A CA 1
ATOM 1616 C C . LEU A 1 212 ? -8.965 2.526 -5.502 1.00 90.19 212 LEU A C 1
ATOM 1618 O O . LEU A 1 212 ? -9.977 2.387 -4.817 1.00 90.19 212 LEU A O 1
ATOM 1622 N N . VAL A 1 213 ? -7.782 2.826 -4.960 1.00 90.12 213 VAL A N 1
ATOM 1623 C CA . VAL A 1 213 ? -7.588 3.077 -3.523 1.00 90.12 213 VAL A CA 1
ATOM 1624 C C . VAL A 1 213 ? -8.365 4.314 -3.055 1.00 90.12 213 VAL A C 1
ATOM 1626 O O . VAL A 1 213 ? -8.844 4.328 -1.917 1.00 90.12 213 VAL A O 1
ATOM 1629 N N . ASP A 1 214 ? -8.533 5.321 -3.915 1.00 90.12 214 ASP A N 1
ATOM 1630 C CA . ASP A 1 214 ? -9.342 6.514 -3.635 1.00 90.12 214 ASP A CA 1
ATOM 1631 C C . ASP A 1 214 ? -10.853 6.316 -3.875 1.00 90.12 214 ASP A C 1
ATOM 1633 O O . ASP A 1 214 ? -11.658 7.189 -3.557 1.00 90.12 214 ASP A O 1
ATOM 1637 N N . GLY A 1 215 ? -11.259 5.129 -4.341 1.00 87.12 215 GLY A N 1
ATOM 1638 C CA . GLY A 1 215 ? -12.659 4.726 -4.494 1.00 87.12 215 GLY A CA 1
ATOM 1639 C C . GLY A 1 215 ? -13.209 4.832 -5.917 1.00 87.12 215 GLY A C 1
ATOM 1640 O O . GLY A 1 215 ? -14.422 4.718 -6.101 1.00 87.12 215 GLY A O 1
ATOM 1641 N N . ALA A 1 216 ? -12.356 5.036 -6.925 1.00 88.44 216 ALA A N 1
ATOM 1642 C CA . ALA A 1 216 ? -12.772 4.956 -8.321 1.00 88.44 216 ALA A CA 1
ATOM 1643 C C . ALA A 1 216 ? -13.286 3.546 -8.663 1.00 88.44 216 ALA A C 1
ATOM 1645 O O . ALA A 1 216 ? -12.845 2.545 -8.101 1.00 88.44 216 ALA A O 1
ATOM 1646 N N . THR A 1 217 ? -14.212 3.463 -9.615 1.00 86.88 217 THR A N 1
ATOM 1647 C CA . THR A 1 217 ? -14.756 2.199 -10.135 1.00 86.88 217 THR A CA 1
ATOM 1648 C C . THR A 1 217 ? -14.598 2.156 -11.652 1.00 86.88 217 THR A C 1
ATOM 1650 O O . THR A 1 217 ? -14.459 3.197 -12.290 1.00 86.88 217 THR A O 1
ATOM 1653 N N . GLY A 1 218 ? -14.574 0.954 -12.238 1.00 81.94 218 GLY A N 1
ATOM 1654 C CA . GLY A 1 218 ? -14.424 0.790 -13.692 1.00 81.94 218 GLY A CA 1
ATOM 1655 C C . GLY A 1 218 ? -13.022 1.103 -14.227 1.00 81.94 218 GLY A C 1
ATOM 1656 O O . GLY A 1 218 ? -12.867 1.392 -15.408 1.00 81.94 218 GLY A O 1
ATOM 1657 N N . VAL A 1 219 ? -11.999 1.059 -13.370 1.00 87.94 219 VAL A N 1
ATOM 1658 C CA . VAL A 1 219 ? -10.606 1.258 -13.782 1.00 87.94 219 VAL A CA 1
ATOM 1659 C C . VAL A 1 219 ? -10.072 -0.026 -14.424 1.00 87.94 219 VAL A C 1
ATOM 1661 O O . VAL A 1 219 ? -10.218 -1.113 -13.860 1.00 87.94 219 VAL A O 1
ATOM 1664 N N . SER A 1 220 ? -9.437 0.094 -15.590 1.00 87.12 220 SER A N 1
ATOM 1665 C CA . SER A 1 220 ? -8.773 -1.014 -16.282 1.00 87.12 220 SER A CA 1
ATOM 1666 C C . SER A 1 220 ? -7.262 -0.977 -16.070 1.00 87.12 220 SER A C 1
ATOM 1668 O O . SER A 1 220 ? -6.656 0.094 -16.154 1.00 87.12 220 SER A O 1
ATOM 1670 N N . VAL A 1 221 ? -6.650 -2.143 -15.875 1.00 87.44 221 VAL A N 1
ATOM 1671 C CA . VAL A 1 221 ? -5.190 -2.308 -15.897 1.00 87.44 221 VAL A CA 1
ATOM 1672 C C . VAL A 1 221 ? -4.787 -3.133 -17.111 1.00 87.44 221 VAL A C 1
ATOM 1674 O O . VAL A 1 221 ? -5.483 -4.075 -17.480 1.00 87.44 221 VAL A O 1
ATOM 1677 N N . ASN A 1 222 ? -3.666 -2.762 -17.731 1.00 86.19 222 ASN A N 1
ATOM 1678 C CA . ASN A 1 222 ? -3.155 -3.427 -18.928 1.00 86.19 222 ASN A CA 1
ATOM 1679 C C . ASN A 1 222 ? -1.726 -3.889 -18.671 1.00 86.19 222 ASN A C 1
ATOM 1681 O O . ASN A 1 222 ? -0.880 -3.076 -18.285 1.00 86.19 222 ASN A O 1
ATOM 1685 N N . SER A 1 223 ? -1.438 -5.165 -18.919 1.00 80.44 223 SER A N 1
ATOM 1686 C CA . SER A 1 223 ? -0.060 -5.653 -18.874 1.00 80.44 223 SER A CA 1
ATOM 1687 C C . SER A 1 223 ? 0.660 -5.397 -20.195 1.00 80.44 223 SER A C 1
ATOM 1689 O O . SER A 1 223 ? 0.100 -5.622 -21.265 1.00 80.44 223 SER A O 1
ATOM 1691 N N . LYS A 1 224 ? 1.929 -4.990 -20.113 1.00 80.12 224 LYS A N 1
ATOM 1692 C CA . LYS A 1 224 ? 2.875 -4.972 -21.239 1.00 80.12 224 LYS A CA 1
ATOM 1693 C C . LYS A 1 224 ? 4.006 -5.981 -21.033 1.00 80.12 224 LYS A C 1
ATOM 1695 O O . LYS A 1 224 ? 5.170 -5.692 -21.315 1.00 80.12 224 LYS A O 1
ATOM 1700 N N . THR A 1 225 ? 3.655 -7.185 -20.580 1.00 78.38 225 THR A N 1
ATOM 1701 C CA . THR A 1 225 ? 4.618 -8.292 -20.453 1.00 78.38 225 THR A CA 1
ATOM 1702 C C . THR A 1 225 ? 5.325 -8.561 -21.789 1.00 78.38 225 THR A C 1
ATOM 1704 O O . THR A 1 225 ? 6.548 -8.663 -21.803 1.00 78.38 225 THR A O 1
ATOM 1707 N N . ASP A 1 226 ? 4.600 -8.514 -22.911 1.00 78.25 226 ASP A N 1
ATOM 1708 C CA . ASP A 1 226 ? 5.153 -8.740 -24.255 1.00 78.25 226 ASP A CA 1
ATOM 1709 C C . ASP A 1 226 ? 6.249 -7.729 -24.638 1.00 78.25 226 ASP A C 1
ATOM 1711 O O . ASP A 1 226 ? 7.235 -8.082 -25.281 1.00 78.25 226 ASP A O 1
ATOM 1715 N N . ALA A 1 227 ? 6.119 -6.466 -24.213 1.00 76.75 227 ALA A N 1
ATOM 1716 C CA . ALA A 1 227 ? 7.131 -5.441 -24.476 1.00 76.75 227 ALA A CA 1
ATOM 1717 C C . ALA A 1 227 ? 8.413 -5.686 -23.662 1.00 76.75 227 ALA A C 1
ATOM 1719 O O . ALA A 1 227 ? 9.517 -5.465 -24.161 1.00 76.75 227 ALA A O 1
ATOM 1720 N N . LEU A 1 228 ? 8.272 -6.173 -22.424 1.00 79.88 228 LEU A N 1
ATOM 1721 C CA . LEU A 1 228 ? 9.403 -6.573 -21.584 1.00 79.88 228 LEU A CA 1
ATOM 1722 C C . LEU A 1 228 ? 10.074 -7.844 -22.120 1.00 79.88 228 LEU A C 1
ATOM 1724 O O . LEU A 1 228 ? 11.299 -7.937 -22.092 1.00 79.88 228 LEU A O 1
ATOM 1728 N N . ASP A 1 229 ? 9.295 -8.792 -22.643 1.00 83.75 229 ASP A N 1
ATOM 1729 C CA . ASP A 1 229 ? 9.802 -10.015 -23.275 1.00 83.75 229 ASP A CA 1
ATOM 1730 C C . ASP A 1 229 ? 10.565 -9.700 -24.569 1.00 83.75 229 ASP A C 1
ATOM 1732 O O . ASP A 1 229 ? 11.659 -10.227 -24.783 1.00 83.75 229 ASP A O 1
ATOM 1736 N N . ALA A 1 230 ? 10.054 -8.774 -25.387 1.00 79.69 230 ALA A N 1
ATOM 1737 C CA . ALA A 1 230 ? 10.753 -8.276 -26.569 1.00 79.69 230 ALA A CA 1
ATOM 1738 C C . ALA A 1 230 ? 12.073 -7.579 -26.200 1.00 79.69 230 ALA A C 1
ATOM 1740 O O . ALA A 1 230 ? 13.108 -7.858 -26.804 1.00 79.69 230 ALA A O 1
ATOM 1741 N N . ALA A 1 231 ? 12.069 -6.720 -25.174 1.00 79.69 231 ALA A N 1
ATOM 1742 C CA . ALA A 1 231 ? 13.277 -6.047 -24.695 1.00 79.69 231 ALA A CA 1
ATOM 1743 C C . ALA A 1 231 ? 14.326 -7.041 -24.159 1.00 79.69 231 ALA A C 1
ATOM 1745 O O . ALA A 1 231 ? 15.519 -6.906 -24.431 1.00 79.69 231 ALA A O 1
ATOM 1746 N N . GLU A 1 232 ? 13.884 -8.065 -23.428 1.00 84.38 232 GLU A N 1
ATOM 1747 C CA . GLU A 1 232 ? 14.734 -9.136 -22.906 1.00 84.38 232 GLU A CA 1
ATOM 1748 C C . GLU A 1 232 ? 15.337 -9.999 -24.025 1.00 84.38 232 GLU A C 1
ATOM 1750 O O . GLU A 1 232 ? 16.527 -10.320 -23.976 1.00 84.38 232 GLU A O 1
ATOM 1755 N N . ALA A 1 233 ? 14.549 -10.345 -25.047 1.00 83.69 233 ALA A N 1
ATOM 1756 C CA . ALA A 1 233 ? 15.032 -11.070 -26.219 1.00 83.69 233 ALA A CA 1
ATOM 1757 C C . ALA A 1 233 ? 16.083 -10.252 -26.986 1.00 83.69 233 ALA A C 1
ATOM 1759 O O . ALA A 1 233 ? 17.168 -10.760 -27.267 1.00 83.69 233 ALA A O 1
ATOM 1760 N N . LEU A 1 234 ? 15.808 -8.968 -27.249 1.00 79.88 234 LEU A N 1
ATOM 1761 C CA . LEU A 1 234 ? 16.742 -8.055 -27.920 1.00 79.88 234 LEU A CA 1
ATOM 1762 C C . LEU A 1 234 ? 18.066 -7.918 -27.155 1.00 79.88 234 LEU A C 1
ATOM 1764 O O . LEU A 1 234 ? 19.129 -7.984 -27.769 1.00 79.88 234 LEU A O 1
ATOM 1768 N N . ALA A 1 235 ? 18.012 -7.793 -25.826 1.00 78.56 235 ALA A N 1
ATOM 1769 C CA . ALA A 1 235 ? 19.205 -7.707 -24.985 1.00 78.56 235 ALA A CA 1
ATOM 1770 C C . ALA A 1 235 ? 20.063 -8.980 -25.058 1.00 78.56 235 ALA A C 1
ATOM 1772 O O . ALA A 1 235 ? 21.284 -8.903 -25.164 1.00 78.56 235 ALA A O 1
ATOM 1773 N N . ARG A 1 236 ? 19.430 -10.163 -25.046 1.00 80.00 236 ARG A N 1
ATOM 1774 C CA . ARG A 1 236 ? 20.141 -11.447 -25.167 1.00 80.00 236 ARG A CA 1
ATOM 1775 C C . ARG A 1 236 ? 20.766 -11.659 -26.539 1.00 80.00 236 ARG A C 1
ATOM 1777 O O . ARG A 1 236 ? 21.813 -12.283 -26.617 1.00 80.00 236 ARG A O 1
ATOM 1784 N N . HIS A 1 237 ? 20.149 -11.148 -27.603 1.00 76.62 237 HIS A N 1
ATOM 1785 C CA . HIS A 1 237 ? 20.707 -11.239 -28.953 1.00 76.62 237 HIS A CA 1
ATOM 1786 C C . HIS A 1 237 ? 21.938 -10.344 -29.166 1.00 76.62 237 HIS A C 1
ATOM 1788 O O . HIS A 1 237 ? 22.711 -10.604 -30.085 1.00 76.62 237 HIS A O 1
ATOM 1794 N N . GLN A 1 238 ? 22.134 -9.309 -28.339 1.00 71.06 238 GLN A N 1
ATOM 1795 C CA . GLN A 1 238 ? 23.321 -8.446 -28.394 1.00 71.06 238 GLN A CA 1
ATOM 1796 C C . GLN A 1 238 ? 24.553 -9.064 -27.715 1.00 71.06 238 GLN A C 1
ATOM 1798 O O . GLN A 1 238 ? 25.676 -8.750 -28.110 1.00 71.06 238 GLN A O 1
ATOM 1803 N N . ASP A 1 239 ? 24.365 -9.965 -26.747 1.00 66.81 239 ASP A N 1
ATOM 1804 C CA . ASP A 1 239 ? 25.450 -10.776 -26.190 1.00 66.81 239 ASP A CA 1
ATOM 1805 C C . ASP A 1 239 ? 25.784 -11.911 -27.172 1.00 66.81 239 ASP A C 1
ATOM 1807 O O . ASP A 1 239 ? 25.157 -12.969 -27.178 1.00 66.81 239 ASP A O 1
ATOM 1811 N N . GLY A 1 240 ? 26.769 -11.679 -28.040 1.00 62.09 240 GLY A N 1
ATOM 1812 C CA . GLY A 1 240 ? 27.363 -12.729 -28.870 1.00 62.09 240 GLY A CA 1
ATOM 1813 C C . GLY A 1 240 ? 28.126 -13.791 -28.054 1.00 62.09 240 GLY A C 1
ATOM 1814 O O . GLY A 1 240 ? 28.061 -13.853 -26.828 1.00 62.09 240 GLY A O 1
ATOM 1815 N N . ASP A 1 241 ? 28.927 -14.605 -28.746 1.00 56.00 241 ASP A N 1
ATOM 1816 C CA . ASP A 1 241 ? 29.588 -15.835 -28.255 1.00 56.00 241 ASP A CA 1
ATOM 1817 C C . ASP A 1 241 ? 30.584 -15.658 -27.074 1.00 56.00 241 ASP A C 1
ATOM 1819 O O . ASP A 1 241 ? 31.186 -16.617 -26.604 1.00 56.00 241 ASP A O 1
ATOM 1823 N N . HIS A 1 242 ? 30.796 -14.429 -26.584 1.00 57.06 242 HIS A N 1
ATOM 1824 C CA . HIS A 1 242 ? 31.804 -14.079 -25.565 1.00 57.06 242 HIS A CA 1
ATOM 1825 C C . HIS A 1 242 ? 31.224 -13.930 -24.141 1.00 57.06 242 HIS A C 1
ATOM 1827 O O . HIS A 1 242 ? 31.930 -13.529 -23.213 1.00 57.06 242 HIS A O 1
ATOM 1833 N N . GLY A 1 243 ? 29.957 -14.311 -23.944 1.00 61.75 243 GLY A N 1
ATOM 1834 C CA . GLY A 1 243 ? 29.274 -14.282 -22.650 1.00 61.75 243 GLY A CA 1
ATOM 1835 C C . GLY A 1 243 ? 28.753 -12.892 -22.252 1.00 61.75 243 GLY A C 1
ATOM 1836 O O . GLY A 1 243 ? 29.057 -11.905 -22.917 1.00 61.75 243 GLY A O 1
ATOM 1837 N N . PRO A 1 244 ? 27.944 -12.788 -21.174 1.00 64.31 244 PRO A N 1
ATOM 1838 C CA . PRO A 1 244 ? 27.124 -11.599 -20.989 1.00 64.31 244 PRO A CA 1
ATOM 1839 C C . PRO A 1 244 ? 27.901 -10.366 -20.530 1.00 64.31 244 PRO A C 1
ATOM 1841 O O . PRO A 1 244 ? 28.502 -10.416 -19.446 1.00 64.31 244 PRO A O 1
ATOM 1844 N N . HIS A 1 245 ? 27.818 -9.260 -21.282 1.00 74.44 245 HIS A N 1
ATOM 1845 C CA . HIS A 1 245 ? 28.384 -7.962 -20.895 1.00 74.44 245 HIS A CA 1
ATOM 1846 C C . HIS A 1 245 ? 27.811 -7.529 -19.527 1.00 74.44 245 HIS A C 1
ATOM 1848 O O . HIS A 1 245 ? 26.633 -7.783 -19.231 1.00 74.44 245 HIS A O 1
ATOM 1854 N N . PRO A 1 246 ? 28.601 -6.887 -18.640 1.00 77.25 246 PRO A N 1
ATOM 1855 C CA . PRO A 1 246 ? 28.109 -6.406 -17.346 1.00 77.25 246 PRO A CA 1
ATOM 1856 C C . PRO A 1 246 ? 26.861 -5.518 -17.466 1.00 77.25 246 PRO A C 1
ATOM 1858 O O . PRO A 1 246 ? 25.994 -5.579 -16.591 1.00 77.25 246 PRO A O 1
ATOM 1861 N N . ASP A 1 247 ? 26.724 -4.766 -18.558 1.00 79.19 247 ASP A N 1
ATOM 1862 C CA . ASP A 1 247 ? 25.559 -3.913 -18.814 1.00 79.19 247 ASP A CA 1
ATOM 1863 C C . ASP A 1 247 ? 24.327 -4.689 -19.289 1.00 79.19 247 ASP A C 1
ATOM 1865 O O . ASP A 1 247 ? 23.228 -4.377 -18.827 1.00 79.19 247 ASP A O 1
ATOM 1869 N N . THR A 1 248 ? 24.478 -5.784 -20.049 1.00 82.00 248 THR A N 1
ATOM 1870 C CA . THR A 1 248 ? 23.358 -6.698 -20.340 1.00 82.00 248 THR A CA 1
ATOM 1871 C C . THR A 1 248 ? 22.790 -7.274 -19.053 1.00 82.00 248 THR A C 1
ATOM 1873 O O . THR A 1 248 ? 21.580 -7.272 -18.833 1.00 82.00 248 THR A O 1
ATOM 1876 N N . ARG A 1 249 ? 23.658 -7.723 -18.135 1.00 84.31 249 ARG A N 1
ATOM 1877 C CA . ARG A 1 249 ? 23.221 -8.263 -16.835 1.00 84.31 249 ARG A CA 1
ATOM 1878 C C . ARG A 1 249 ? 22.475 -7.217 -16.005 1.00 84.31 249 ARG A C 1
ATOM 1880 O O . ARG A 1 249 ? 21.471 -7.545 -15.367 1.00 84.31 249 ARG A O 1
ATOM 1887 N N . ARG A 1 250 ? 22.947 -5.966 -16.005 1.00 85.81 250 ARG A N 1
ATOM 1888 C CA . ARG A 1 250 ? 22.296 -4.841 -15.310 1.00 85.81 250 ARG A CA 1
ATOM 1889 C C . ARG A 1 250 ? 20.943 -4.513 -15.934 1.00 85.81 250 ARG A C 1
ATOM 1891 O O . ARG A 1 250 ? 19.967 -4.413 -15.195 1.00 85.81 250 ARG A O 1
ATOM 1898 N N . PHE A 1 251 ? 20.866 -4.444 -17.261 1.00 87.00 251 PHE A N 1
ATOM 1899 C CA . PHE A 1 251 ? 19.621 -4.224 -17.991 1.00 87.00 251 PHE A CA 1
ATOM 1900 C C . PHE A 1 251 ? 18.597 -5.331 -17.718 1.00 87.00 251 PHE A C 1
ATOM 1902 O O . PHE A 1 251 ? 17.466 -5.049 -17.332 1.00 87.00 251 PHE A O 1
ATOM 1909 N N . LEU A 1 252 ? 19.001 -6.600 -17.807 1.00 88.25 252 LEU A N 1
ATOM 1910 C CA . LEU A 1 252 ? 18.132 -7.737 -17.490 1.00 88.25 252 LEU A CA 1
ATOM 1911 C C . LEU A 1 252 ? 17.645 -7.700 -16.034 1.00 88.25 252 LEU A C 1
ATOM 1913 O O . LEU A 1 252 ? 16.496 -8.041 -15.753 1.00 88.25 252 LEU A O 1
ATOM 1917 N N . THR A 1 253 ? 18.489 -7.241 -15.105 1.00 91.00 253 THR A N 1
ATOM 1918 C CA . THR A 1 253 ? 18.094 -7.031 -13.703 1.00 91.00 253 THR A CA 1
ATOM 1919 C C . THR A 1 253 ? 17.048 -5.918 -13.577 1.00 91.00 253 THR A C 1
ATOM 1921 O O . THR A 1 253 ? 16.074 -6.089 -12.840 1.00 91.00 253 THR A O 1
ATOM 1924 N N . ALA A 1 254 ? 17.204 -4.814 -14.315 1.00 90.44 254 ALA A N 1
ATOM 1925 C CA . ALA A 1 254 ? 16.237 -3.717 -14.367 1.00 90.44 254 ALA A CA 1
ATOM 1926 C C . ALA A 1 254 ? 14.891 -4.170 -14.959 1.00 90.44 254 ALA A C 1
ATOM 1928 O O . ALA A 1 254 ? 13.843 -3.928 -14.359 1.00 90.44 254 ALA A O 1
ATOM 1929 N N . VAL A 1 255 ? 14.913 -4.900 -16.082 1.00 91.00 255 VAL A N 1
ATOM 1930 C CA . VAL A 1 255 ? 13.726 -5.501 -16.719 1.00 91.00 255 VAL A CA 1
ATOM 1931 C C . VAL A 1 255 ? 13.013 -6.439 -15.751 1.00 91.00 255 VAL A C 1
ATOM 1933 O O . VAL A 1 255 ? 11.800 -6.341 -15.567 1.00 91.00 255 VAL A O 1
ATOM 1936 N N . HIS A 1 256 ? 13.757 -7.319 -15.077 1.00 91.50 256 HIS A N 1
ATOM 1937 C CA . HIS A 1 256 ? 13.175 -8.253 -14.117 1.00 91.50 256 HIS A CA 1
ATOM 1938 C C . HIS A 1 256 ? 12.541 -7.535 -12.920 1.00 91.50 256 HIS A C 1
ATOM 1940 O O . HIS A 1 256 ? 11.443 -7.894 -12.490 1.00 91.50 256 HIS A O 1
ATOM 1946 N N . ALA A 1 257 ? 13.211 -6.508 -12.391 1.00 92.75 257 ALA A N 1
ATOM 1947 C CA . ALA A 1 257 ? 12.684 -5.690 -11.308 1.00 92.75 257 ALA A CA 1
ATOM 1948 C C . ALA A 1 257 ? 11.391 -4.972 -11.721 1.00 92.75 257 ALA A C 1
ATOM 1950 O O . ALA A 1 257 ? 10.395 -5.054 -11.002 1.00 92.75 257 ALA A O 1
ATOM 1951 N N . LEU A 1 258 ? 11.376 -4.339 -12.899 1.00 93.19 258 LEU A N 1
ATOM 1952 C CA . LEU A 1 258 ? 10.200 -3.653 -13.431 1.00 93.19 258 LEU A CA 1
ATOM 1953 C C . LEU A 1 258 ? 9.031 -4.622 -13.659 1.00 93.19 258 LEU A C 1
ATOM 1955 O O . LEU A 1 258 ? 7.913 -4.329 -13.238 1.00 93.19 258 LEU A O 1
ATOM 1959 N N . ARG A 1 259 ? 9.296 -5.807 -14.226 1.00 92.50 259 ARG A N 1
ATOM 1960 C CA . ARG A 1 259 ? 8.292 -6.865 -14.427 1.00 92.50 259 ARG A CA 1
ATOM 1961 C C . ARG A 1 259 ? 7.663 -7.313 -13.110 1.00 92.50 259 ARG A C 1
ATOM 1963 O O . ARG A 1 259 ? 6.458 -7.538 -13.039 1.00 92.50 259 ARG A O 1
ATOM 1970 N N . GLN A 1 260 ? 8.463 -7.466 -12.054 1.00 92.31 260 GLN A N 1
ATOM 1971 C CA . GLN A 1 260 ? 7.929 -7.877 -10.756 1.00 92.31 260 GLN A CA 1
ATOM 1972 C C . GLN A 1 260 ? 7.127 -6.779 -10.063 1.00 92.31 260 GLN A C 1
ATOM 1974 O O . GLN A 1 260 ? 6.127 -7.085 -9.413 1.00 92.31 260 GLN A O 1
ATOM 1979 N N . ILE A 1 261 ? 7.515 -5.512 -10.234 1.00 93.06 261 ILE A N 1
ATOM 1980 C CA . ILE A 1 261 ? 6.700 -4.382 -9.780 1.00 93.06 261 ILE A CA 1
ATOM 1981 C C . ILE A 1 261 ? 5.362 -4.382 -10.525 1.00 93.06 261 ILE A C 1
ATOM 1983 O O . ILE A 1 261 ? 4.318 -4.371 -9.882 1.00 93.06 261 ILE A O 1
ATOM 1987 N N . GLU A 1 262 ? 5.376 -4.467 -11.857 1.00 92.50 262 GLU A N 1
ATOM 1988 C CA . GLU A 1 262 ? 4.161 -4.493 -12.678 1.00 92.50 262 GLU A CA 1
ATOM 1989 C C . GLU A 1 262 ? 3.208 -5.614 -12.241 1.00 92.50 262 GLU A C 1
ATOM 1991 O O . GLU A 1 262 ? 2.041 -5.354 -11.951 1.00 92.50 262 GLU A O 1
ATOM 1996 N N . ARG A 1 263 ? 3.710 -6.846 -12.100 1.00 91.69 263 ARG A N 1
ATOM 1997 C CA . ARG A 1 263 ? 2.909 -7.996 -11.647 1.00 91.69 263 ARG A CA 1
ATOM 1998 C C . ARG A 1 263 ? 2.303 -7.779 -10.265 1.00 91.69 263 ARG A C 1
ATOM 2000 O O . ARG A 1 263 ? 1.138 -8.105 -10.055 1.00 91.69 263 ARG A O 1
ATOM 2007 N N . ALA A 1 264 ? 3.072 -7.222 -9.330 1.00 92.38 264 ALA A N 1
ATOM 2008 C CA . ALA A 1 264 ? 2.582 -6.926 -7.989 1.00 92.38 264 ALA A CA 1
ATOM 2009 C C . ALA A 1 264 ? 1.474 -5.856 -8.001 1.00 92.38 264 ALA A C 1
ATOM 2011 O O . ALA A 1 264 ? 0.513 -5.965 -7.239 1.00 92.38 264 ALA A O 1
ATOM 2012 N N . ILE A 1 265 ? 1.581 -4.853 -8.879 1.00 92.69 265 ILE A N 1
ATOM 2013 C CA . ILE A 1 265 ? 0.581 -3.789 -9.046 1.00 92.69 265 ILE A CA 1
ATOM 2014 C C . ILE A 1 265 ? -0.685 -4.312 -9.730 1.00 92.69 265 ILE A C 1
ATOM 2016 O O . ILE A 1 265 ? -1.782 -4.018 -9.261 1.00 92.69 265 ILE A O 1
ATOM 2020 N N . ILE A 1 266 ? -0.558 -5.124 -10.782 1.00 91.19 266 ILE A N 1
ATOM 2021 C CA . ILE A 1 266 ? -1.706 -5.734 -11.468 1.00 91.19 266 ILE A CA 1
ATOM 2022 C C . ILE A 1 266 ? -2.445 -6.699 -10.532 1.00 91.19 266 ILE A C 1
ATOM 2024 O O . ILE A 1 266 ? -3.669 -6.618 -10.425 1.00 91.19 266 ILE A O 1
ATOM 2028 N N . ASP A 1 267 ? -1.734 -7.555 -9.784 1.00 90.94 267 ASP A N 1
ATOM 2029 C CA . ASP A 1 267 ? -2.371 -8.401 -8.762 1.00 90.94 267 ASP A CA 1
ATOM 2030 C C . ASP A 1 267 ? -3.071 -7.531 -7.706 1.00 90.94 267 ASP A C 1
ATOM 2032 O O . ASP A 1 267 ? -4.222 -7.777 -7.358 1.00 90.94 267 ASP A O 1
ATOM 2036 N N . ALA A 1 268 ? -2.446 -6.453 -7.227 1.00 89.94 268 ALA A N 1
ATOM 2037 C CA . ALA A 1 268 ? -3.104 -5.551 -6.282 1.00 89.94 268 ALA A CA 1
ATOM 2038 C C . ALA A 1 268 ? -4.394 -4.934 -6.858 1.00 89.94 268 ALA A C 1
ATOM 2040 O O . ALA A 1 268 ? -5.429 -4.961 -6.191 1.00 89.94 268 ALA A O 1
ATOM 2041 N N . ALA A 1 269 ? -4.345 -4.421 -8.089 1.00 89.00 269 ALA A N 1
ATOM 2042 C CA . ALA A 1 269 ? -5.457 -3.731 -8.742 1.00 89.00 269 ALA A CA 1
ATOM 2043 C C . ALA A 1 269 ? -6.628 -4.671 -9.060 1.00 89.00 269 ALA A C 1
ATOM 2045 O O . ALA A 1 269 ? -7.772 -4.358 -8.734 1.00 89.00 269 ALA A O 1
ATOM 2046 N N . THR A 1 270 ? -6.355 -5.853 -9.616 1.00 87.88 270 THR A N 1
ATOM 2047 C CA . THR A 1 270 ? -7.383 -6.872 -9.902 1.00 87.88 270 THR A CA 1
ATOM 2048 C C . THR A 1 270 ? -8.109 -7.316 -8.635 1.00 87.88 270 THR A C 1
ATOM 2050 O O . THR A 1 270 ? -9.331 -7.435 -8.618 1.00 87.88 270 THR A O 1
ATOM 2053 N N . ASN A 1 271 ? -7.392 -7.455 -7.518 1.00 85.94 271 ASN A N 1
ATOM 2054 C CA . ASN A 1 271 ? -8.006 -7.787 -6.231 1.00 85.94 271 ASN A CA 1
ATOM 2055 C C . ASN A 1 271 ? -8.835 -6.643 -5.622 1.00 85.94 271 ASN A C 1
ATOM 2057 O O . ASN A 1 271 ? -9.685 -6.904 -4.770 1.00 85.94 271 ASN A O 1
ATOM 2061 N N . LEU A 1 272 ? -8.599 -5.398 -6.042 1.00 82.75 272 LEU A N 1
ATOM 2062 C CA . LEU A 1 272 ? -9.413 -4.223 -5.708 1.00 82.75 272 LEU A CA 1
ATOM 2063 C C . LEU A 1 272 ? -10.591 -4.016 -6.679 1.00 82.75 272 LEU A C 1
ATOM 2065 O O . LEU A 1 272 ? -11.377 -3.096 -6.474 1.00 82.75 272 LEU A O 1
ATOM 2069 N N . GLY A 1 273 ? -10.749 -4.882 -7.687 1.00 79.06 273 GLY A N 1
ATOM 2070 C CA . GLY A 1 273 ? -11.861 -4.845 -8.639 1.00 79.06 273 GLY A CA 1
ATOM 2071 C C . GLY A 1 273 ? -11.544 -4.178 -9.980 1.00 79.06 273 GLY A C 1
ATOM 2072 O O . GLY A 1 273 ? -12.475 -3.827 -10.703 1.00 79.06 273 GLY A O 1
ATOM 2073 N N . ALA A 1 274 ? -10.264 -3.995 -10.324 1.00 79.25 274 ALA A N 1
ATOM 2074 C CA . ALA A 1 274 ? -9.874 -3.562 -11.665 1.00 79.25 274 ALA A CA 1
ATOM 2075 C C . ALA A 1 274 ? -10.265 -4.602 -12.724 1.00 79.25 274 ALA A C 1
ATOM 2077 O O . ALA A 1 274 ? -10.138 -5.807 -12.493 1.00 79.25 274 ALA A O 1
ATOM 2078 N N . GLN A 1 275 ? -10.675 -4.134 -13.903 1.00 77.50 275 GLN A N 1
ATOM 2079 C CA . GLN A 1 275 ? -10.860 -5.006 -15.063 1.00 77.50 275 GLN A CA 1
ATOM 2080 C C . GLN A 1 275 ? -9.502 -5.263 -15.723 1.00 77.50 275 GLN A C 1
ATOM 2082 O O . GLN A 1 275 ? -8.803 -4.319 -16.096 1.00 77.50 275 GLN A O 1
ATOM 2087 N N . ASP A 1 276 ? -9.130 -6.534 -15.855 1.00 72.19 276 ASP A N 1
ATOM 2088 C CA . ASP A 1 276 ? -7.947 -6.943 -16.611 1.00 72.19 276 ASP A CA 1
ATOM 2089 C C . ASP A 1 276 ? -8.325 -7.026 -18.092 1.00 72.19 276 ASP A C 1
ATOM 2091 O O . ASP A 1 276 ? -9.217 -7.791 -18.468 1.00 72.19 276 ASP A O 1
ATOM 2095 N N . SER A 1 277 ? -7.697 -6.199 -18.926 1.00 60.66 277 SER A N 1
ATOM 2096 C CA . SER A 1 277 ? -7.813 -6.315 -20.379 1.00 60.66 277 SER A CA 1
ATOM 2097 C C . SER A 1 277 ? -6.531 -6.960 -20.896 1.00 60.66 277 SER A C 1
ATOM 2099 O O . SER A 1 277 ? -5.577 -6.244 -21.215 1.00 60.66 277 SER A O 1
ATOM 2101 N N . PRO A 1 278 ? -6.464 -8.303 -20.979 1.00 54.09 278 PRO A N 1
ATOM 2102 C CA .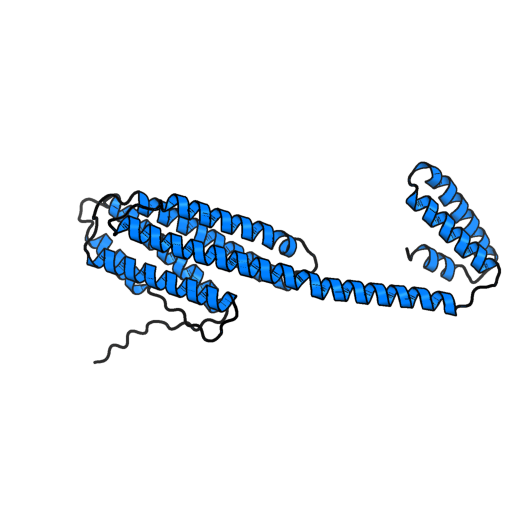 PRO A 1 278 ? -5.345 -8.950 -21.637 1.00 54.09 278 PRO A CA 1
ATOM 2103 C C . PRO A 1 278 ? -5.281 -8.416 -23.065 1.00 54.09 278 PRO A C 1
ATOM 2105 O O . PRO A 1 278 ? -6.296 -8.372 -23.768 1.00 54.09 278 PRO A O 1
ATOM 2108 N N . GLN A 1 279 ? -4.095 -7.968 -23.479 1.00 46.31 279 GLN A N 1
ATOM 2109 C CA . GLN A 1 279 ? -3.848 -7.485 -24.828 1.00 46.31 279 GLN A CA 1
ATOM 2110 C C . GLN A 1 279 ? -3.938 -8.685 -25.784 1.00 46.31 279 GLN A C 1
ATOM 2112 O O . GLN A 1 279 ? -2.940 -9.265 -26.187 1.00 46.31 279 GLN A O 1
ATOM 2117 N N . VAL A 1 280 ? -5.159 -9.114 -26.112 1.00 42.47 280 VAL A N 1
ATOM 2118 C CA . VAL A 1 280 ? -5.401 -10.081 -27.178 1.00 42.47 280 VAL A CA 1
ATOM 2119 C C . VAL A 1 280 ? -5.006 -9.366 -28.457 1.00 42.47 280 VAL A C 1
ATOM 2121 O O . VAL A 1 280 ? -5.704 -8.462 -28.923 1.00 42.47 280 VAL A O 1
ATOM 2124 N N . SER A 1 281 ? -3.854 -9.745 -28.993 1.00 42.50 281 SER A N 1
ATOM 2125 C CA . SER A 1 281 ? -3.412 -9.420 -30.338 1.00 42.50 281 SER A CA 1
ATOM 2126 C C . SER A 1 281 ? -4.507 -9.851 -31.311 1.00 42.50 281 SER A C 1
ATOM 2128 O O . SER A 1 281 ? -4.583 -10.994 -31.751 1.00 42.50 281 SER A O 1
ATOM 2130 N N . ARG A 1 282 ? -5.409 -8.920 -31.641 1.00 38.41 282 ARG A N 1
ATOM 2131 C CA . ARG A 1 282 ? -6.269 -9.037 -32.815 1.00 38.41 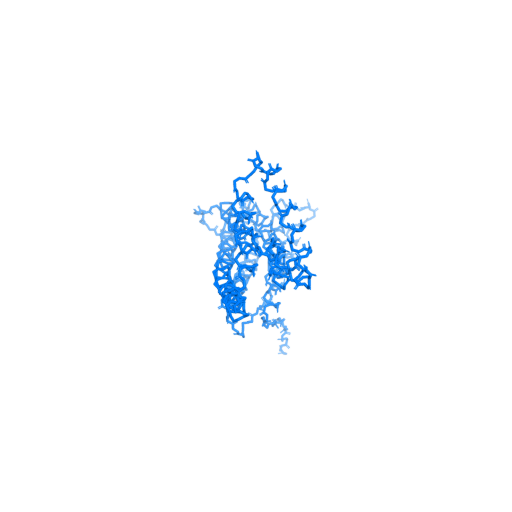282 ARG A CA 1
ATOM 2132 C C . ARG A 1 282 ? -5.355 -8.935 -34.028 1.00 38.41 282 ARG A C 1
ATOM 2134 O O . ARG A 1 282 ? -5.156 -7.852 -34.572 1.00 38.41 282 ARG A O 1
ATOM 2141 N N . SER A 1 283 ? -4.803 -10.075 -34.437 1.00 41.59 283 SER A N 1
ATOM 2142 C CA . SER A 1 283 ? -4.405 -10.301 -35.819 1.00 41.59 283 SER A CA 1
ATOM 2143 C C . SER A 1 283 ? -5.658 -10.094 -36.666 1.00 41.59 283 SER A C 1
ATOM 2145 O O . SER A 1 283 ? -6.527 -10.964 -36.747 1.00 41.59 283 SER A O 1
ATOM 2147 N N . THR A 1 284 ? -5.806 -8.887 -37.196 1.00 40.91 284 THR A N 1
ATOM 2148 C CA . THR A 1 284 ? -6.731 -8.630 -38.293 1.00 40.91 284 THR A CA 1
ATOM 2149 C C . THR A 1 284 ? -5.945 -8.829 -39.577 1.00 40.91 284 THR A C 1
ATOM 2151 O O . THR A 1 284 ? -4.779 -8.447 -39.659 1.00 40.91 284 THR A O 1
ATOM 2154 N N . SER A 1 285 ? -6.594 -9.591 -40.449 1.00 38.12 285 SER A N 1
ATOM 2155 C CA . SER A 1 285 ? -6.124 -10.269 -41.652 1.00 38.12 285 SER A CA 1
ATOM 2156 C C . SER A 1 285 ? -5.441 -9.391 -42.688 1.00 38.12 285 SER A C 1
ATOM 2158 O O . SER A 1 285 ? -5.736 -8.178 -42.730 1.00 38.12 285 SER A O 1
#

Secondary structure (DSSP, 8-state):
--HHHHHHHHHTT-HHHHHHHHHHHHHHHHHTTTT-HHHHHHHHHHHHHHHHHHTT---HHHHHHHHHHHHHHHHHHHHHHHHHHHHHHHHHHHHHHHHHHHHHHHHHHHHHHHHH-S--SS-HHHHHHHHHHHHHHHHHHHHHHHH-GGGTTTHHHHHHHHHHHHHHHHHHHHHHHHHHT--S--S-HHHHHHHHHHHHHHHHHHHHHHHHHTT--S-EE---HHHHHHHHHHHHHHS-TT---HHHHHHHHHHHHHHHHHHHHHHHHHHTTPEE---------

Foldseek 3Di:
DCPLVVCVVVQPPDPVSLVVVLVVLVVVLVVCVPPDPVVNVVSVVSNVVSVVVVVVPDDPVVVVVVVVVVVVVVVVVVVCCVPVVVVVLLVQLLVLLLQLLVLLLVLLVLLLCLQANDDDPDQSQVSLVSSVVSLVSSCVSCVCLCVDPVNPPPNVVSVLSNVLSVLSSVLSNLSRVLSNPNDDPPDDVLLSVLSVVQSVLLSVLSVLLSCLSVPDAARAHEHPVVSLVVSLVRLVVVDPPPDHDPNSVSSNSNSVSSNSNSVSSVVSNVVSPHHYDYPPPPPDD